Protein AF-A0A7S2GNE0-F1 (afdb_monomer)

Structure (mmCIF, N/CA/C/O backbone):
data_AF-A0A7S2GNE0-F1
#
_entry.id   AF-A0A7S2GNE0-F1
#
loop_
_atom_site.group_PDB
_atom_site.id
_atom_site.type_symbol
_atom_site.label_atom_id
_atom_site.label_alt_id
_atom_site.label_comp_id
_atom_site.label_asym_id
_atom_site.label_entity_id
_atom_site.label_seq_id
_atom_site.pdbx_PDB_ins_code
_atom_site.Cartn_x
_atom_site.Cartn_y
_atom_site.Cartn_z
_atom_site.occupancy
_atom_site.B_iso_or_equiv
_atom_site.auth_seq_id
_atom_site.auth_comp_id
_atom_site.auth_asym_id
_atom_site.auth_atom_id
_atom_site.pdbx_PDB_model_num
ATOM 1 N N . MET A 1 1 ? -44.395 31.481 36.514 1.00 40.25 1 MET A N 1
ATOM 2 C CA . MET A 1 1 ? -43.234 30.653 36.899 1.00 40.25 1 MET A CA 1
ATOM 3 C C . MET A 1 1 ? -43.312 29.382 36.073 1.00 40.25 1 MET A C 1
ATOM 5 O O . MET A 1 1 ? -44.159 28.552 36.362 1.00 40.25 1 MET A O 1
ATOM 9 N N . SER A 1 2 ? -42.548 29.304 34.982 1.00 42.62 2 SER A N 1
ATOM 10 C CA . SER A 1 2 ? -42.445 28.092 34.161 1.00 42.62 2 SER A CA 1
ATOM 11 C C . SER A 1 2 ? -41.268 27.287 34.691 1.00 42.62 2 SER A C 1
ATOM 13 O O . SER A 1 2 ? -40.159 27.813 34.770 1.00 42.62 2 SER A O 1
ATOM 15 N N . THR A 1 3 ? -41.522 26.057 35.118 1.00 46.62 3 THR A N 1
ATOM 16 C CA . THR A 1 3 ? -40.505 25.101 35.548 1.00 46.62 3 THR A CA 1
ATOM 17 C C . THR A 1 3 ? -39.674 24.702 34.330 1.00 46.62 3 THR A C 1
ATOM 19 O O . THR A 1 3 ? -40.184 24.084 33.400 1.00 46.62 3 THR A O 1
ATOM 22 N N . ASN A 1 4 ? -38.404 25.111 34.307 1.00 47.56 4 ASN A N 1
ATOM 23 C CA . ASN A 1 4 ? -37.412 24.563 33.388 1.00 47.56 4 ASN A CA 1
ATOM 24 C C . ASN A 1 4 ? -37.119 23.128 33.831 1.00 47.56 4 ASN A C 1
ATOM 26 O O . ASN A 1 4 ? -36.231 22.911 34.655 1.00 47.56 4 ASN A O 1
ATOM 30 N N . ASP A 1 5 ? -37.875 22.165 33.309 1.00 43.38 5 ASP A N 1
ATOM 31 C CA . ASP A 1 5 ? -37.433 20.778 33.354 1.00 43.38 5 ASP A CA 1
ATOM 32 C C . ASP A 1 5 ? -36.162 20.655 32.498 1.00 43.38 5 ASP A C 1
ATOM 34 O O . ASP A 1 5 ? -36.152 21.105 31.344 1.00 43.38 5 ASP A O 1
ATOM 38 N N . PRO A 1 6 ? -35.065 20.096 33.039 1.00 49.22 6 PRO A N 1
ATOM 39 C CA . PRO A 1 6 ? -33.874 19.843 32.251 1.00 49.22 6 PRO A CA 1
ATOM 40 C C . PRO A 1 6 ? -34.230 18.872 31.122 1.00 49.22 6 PRO A C 1
ATOM 42 O O . PRO A 1 6 ? -34.733 17.774 31.358 1.00 49.22 6 PRO A O 1
ATOM 45 N N . GLN A 1 7 ? -33.974 19.298 29.884 1.00 45.72 7 GLN A N 1
ATOM 46 C CA . GLN A 1 7 ? -34.051 18.437 28.705 1.00 45.72 7 GLN A CA 1
ATOM 47 C C . GLN A 1 7 ? -33.250 17.148 28.973 1.00 45.72 7 GLN A C 1
ATOM 49 O O . GLN A 1 7 ? -32.123 17.245 29.477 1.00 45.72 7 GLN A O 1
ATOM 54 N N . PRO A 1 8 ? -33.785 15.952 28.658 1.00 46.69 8 PRO A N 1
ATOM 55 C CA . PRO A 1 8 ? -33.024 14.717 28.771 1.00 46.69 8 PRO A CA 1
ATOM 56 C C . PRO A 1 8 ? -31.740 14.854 27.955 1.00 46.69 8 PRO A C 1
ATOM 58 O O . PRO A 1 8 ? -31.780 15.298 26.805 1.00 46.69 8 PRO A O 1
ATOM 61 N N . LEU A 1 9 ? -30.603 14.482 28.546 1.00 47.69 9 LEU A N 1
ATOM 62 C CA . LEU A 1 9 ? -29.352 14.376 27.800 1.00 47.69 9 LEU A CA 1
ATOM 63 C C . LEU A 1 9 ? -29.597 13.509 26.550 1.00 47.69 9 LEU A C 1
ATOM 65 O O . LEU A 1 9 ? -30.306 12.501 26.658 1.00 47.69 9 LEU A O 1
ATOM 69 N N . PRO A 1 10 ? -29.044 13.883 25.380 1.00 52.12 10 PRO A N 1
ATOM 70 C CA . PRO A 1 10 ? -29.191 13.092 24.165 1.00 52.12 10 PRO A CA 1
ATOM 71 C C . PRO A 1 10 ? -28.803 11.642 24.455 1.00 52.12 10 PRO A C 1
ATOM 73 O O . PRO A 1 10 ? -27.848 11.389 25.195 1.00 52.12 10 PRO A O 1
ATOM 76 N N . HIS A 1 11 ? -29.581 10.698 23.914 1.00 51.56 11 HIS A N 1
ATOM 77 C CA . HIS A 1 11 ? -29.361 9.272 24.133 1.00 51.56 11 HIS A CA 1
ATOM 78 C C . HIS A 1 11 ? -27.874 8.935 23.940 1.00 51.56 11 HIS A C 1
ATOM 80 O O . HIS A 1 11 ? -27.296 9.342 22.928 1.00 51.56 11 HIS A O 1
ATOM 86 N N . PRO A 1 12 ? -27.235 8.235 24.898 1.00 56.62 12 PRO A N 1
ATOM 87 C CA . PRO A 1 12 ? -25.821 7.916 24.789 1.00 56.62 12 PRO A CA 1
ATOM 88 C C . PRO A 1 12 ? -25.578 7.162 23.482 1.00 56.62 12 PRO A C 1
ATOM 90 O O . PRO A 1 12 ? -26.365 6.281 23.126 1.00 56.62 12 PRO A O 1
ATOM 93 N N . LEU A 1 13 ? -24.493 7.507 22.777 1.00 62.72 13 LEU A N 1
ATOM 94 C CA . LEU A 1 13 ? -24.042 6.764 21.598 1.00 62.72 13 LEU A CA 1
ATOM 95 C C . LEU A 1 13 ? -24.104 5.255 21.898 1.00 62.72 13 LEU A C 1
ATOM 97 O O . LEU A 1 13 ? -23.729 4.866 23.011 1.00 62.72 13 LEU A O 1
ATOM 101 N N . PRO A 1 14 ? -24.535 4.394 20.954 1.00 74.00 14 PRO A N 1
ATOM 102 C CA . PRO A 1 14 ? -24.719 2.964 21.216 1.00 74.00 14 PRO A CA 1
ATOM 103 C C . PRO A 1 14 ? -23.512 2.307 21.904 1.00 74.00 14 PRO A C 1
ATOM 105 O O . PRO A 1 14 ? -23.686 1.484 22.801 1.00 74.00 14 PRO A O 1
ATOM 108 N N . GLY A 1 15 ? -22.292 2.742 21.563 1.00 77.56 15 GLY A N 1
ATOM 109 C CA . GLY A 1 15 ? -21.051 2.286 22.196 1.00 77.56 15 GLY A CA 1
ATOM 110 C C . GLY A 1 15 ? -20.962 2.564 23.702 1.00 77.56 15 GLY A C 1
ATOM 111 O O . GLY A 1 15 ? -20.515 1.699 24.449 1.00 77.56 15 GLY A O 1
ATOM 112 N N . ASN A 1 16 ? -21.450 3.712 24.178 1.00 83.00 16 ASN A N 1
ATOM 113 C CA . ASN A 1 16 ? -21.444 4.055 25.605 1.00 83.00 16 ASN A CA 1
ATOM 114 C C . ASN A 1 16 ? -22.474 3.240 26.389 1.00 83.00 16 ASN A C 1
ATOM 116 O O . ASN A 1 16 ? -22.212 2.836 27.520 1.00 83.00 16 ASN A O 1
ATOM 120 N N . TYR A 1 17 ? -23.632 2.959 25.787 1.00 86.00 17 TYR A N 1
ATOM 121 C CA . TYR A 1 17 ? -24.631 2.091 26.409 1.00 86.00 17 TYR A CA 1
ATOM 122 C C . TYR A 1 17 ? -24.133 0.644 26.523 1.00 86.00 17 TYR A C 1
ATOM 124 O O . TYR A 1 17 ? -24.251 0.034 27.585 1.00 86.00 17 TYR A O 1
ATOM 132 N N . ILE A 1 18 ? -23.509 0.121 25.461 1.00 86.88 18 ILE A N 1
ATOM 133 C CA . ILE A 1 18 ? -22.855 -1.195 25.476 1.00 86.88 18 ILE A CA 1
ATOM 134 C C . ILE A 1 18 ? -21.744 -1.224 26.528 1.00 86.88 18 ILE A C 1
ATOM 136 O O . ILE A 1 18 ? -21.687 -2.162 27.319 1.00 86.88 18 ILE A O 1
ATOM 140 N N . GLY A 1 19 ? -20.909 -0.179 26.571 1.00 88.38 19 GLY A N 1
ATOM 141 C CA . GLY A 1 19 ? -19.851 -0.025 27.565 1.00 88.38 19 GLY A CA 1
ATOM 142 C C . GLY A 1 19 ? -20.383 -0.133 28.986 1.00 88.38 19 GLY A C 1
ATOM 143 O O . GLY A 1 19 ? -19.889 -0.957 29.742 1.00 88.38 19 GLY A O 1
ATOM 144 N N . LYS A 1 20 ? -21.463 0.595 29.291 1.00 89.81 20 LYS A N 1
ATOM 145 C CA . LYS A 1 20 ? -22.132 0.559 30.596 1.00 89.81 20 LYS A CA 1
ATOM 146 C C . LYS A 1 20 ? -22.651 -0.823 30.978 1.00 89.81 20 LYS A C 1
ATOM 148 O O . LYS A 1 20 ? -22.468 -1.261 32.110 1.00 89.81 20 LYS A O 1
ATOM 153 N N . ILE A 1 21 ? -23.293 -1.530 30.045 1.00 90.62 21 ILE A N 1
ATOM 154 C CA . ILE A 1 21 ? -23.753 -2.909 30.286 1.00 90.62 21 ILE A CA 1
ATOM 155 C C . ILE A 1 21 ? -22.564 -3.840 30.555 1.00 90.62 21 ILE A C 1
ATOM 157 O O . ILE A 1 21 ? -22.665 -4.742 31.384 1.00 90.62 21 ILE A O 1
ATOM 161 N N . ALA A 1 22 ? -21.446 -3.623 29.863 1.00 89.19 22 ALA A N 1
ATOM 162 C CA . ALA A 1 22 ? -20.232 -4.419 29.996 1.00 89.19 22 ALA A CA 1
ATOM 163 C C . ALA A 1 22 ? -19.306 -3.968 31.143 1.00 89.19 22 ALA A C 1
ATOM 165 O O . ALA A 1 22 ? -18.325 -4.659 31.414 1.00 89.19 22 ALA A O 1
ATOM 166 N N . SER A 1 23 ? -19.602 -2.842 31.805 1.00 91.62 23 SER A N 1
ATOM 167 C CA . SER A 1 23 ? -18.731 -2.185 32.792 1.00 91.62 23 SER A CA 1
ATOM 168 C C . SER A 1 23 ? -17.329 -1.875 32.243 1.00 91.62 23 SER A C 1
ATOM 170 O O . SER A 1 23 ? -16.317 -2.092 32.910 1.00 91.62 23 SER A O 1
ATOM 172 N N . THR A 1 24 ? -17.262 -1.415 30.991 1.00 92.31 24 THR A N 1
ATOM 173 C CA . THR A 1 24 ? -16.013 -1.097 30.274 1.00 92.31 24 THR A CA 1
ATOM 174 C C . THR A 1 24 ? -15.923 0.367 29.851 1.00 92.31 24 THR A C 1
ATOM 176 O O . THR A 1 24 ? -14.947 0.758 29.227 1.00 92.31 24 THR A O 1
ATOM 179 N N . GLU A 1 25 ? -16.928 1.193 30.1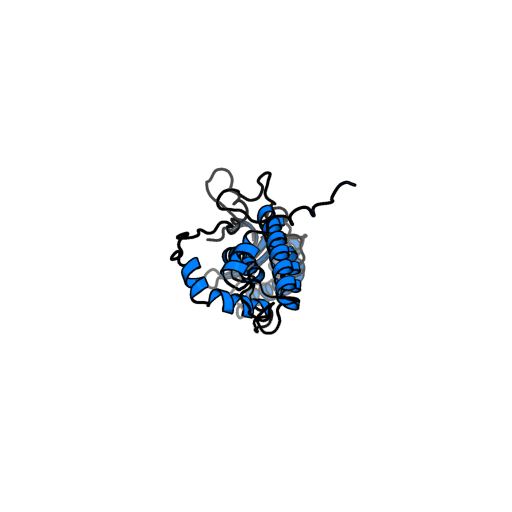27 1.00 90.69 25 GLU A N 1
ATOM 180 C CA . GLU A 1 25 ? -16.986 2.600 29.717 1.00 90.69 25 GLU A CA 1
ATOM 181 C C . GLU A 1 25 ? -15.834 3.456 30.270 1.00 90.69 25 GLU A C 1
ATOM 183 O O . GLU A 1 25 ? -15.453 4.441 29.634 1.00 90.69 25 GLU A O 1
ATOM 188 N N . GLY A 1 26 ? -15.250 3.043 31.399 1.00 90.12 26 GLY A N 1
ATOM 189 C CA . GLY A 1 26 ? -14.242 3.803 32.135 1.00 90.12 26 GLY A CA 1
ATOM 190 C C . GLY A 1 26 ? -14.838 4.976 32.918 1.00 90.12 26 GLY A C 1
ATOM 191 O O . GLY A 1 26 ? -16.008 5.324 32.773 1.00 90.12 26 GLY A O 1
ATOM 192 N N . GLU A 1 27 ? -14.014 5.613 33.749 1.00 91.12 27 GLU A N 1
ATOM 193 C CA . GLU A 1 27 ? -14.390 6.800 34.524 1.00 91.12 27 GLU A CA 1
ATOM 194 C C . GLU A 1 27 ? -13.369 7.926 34.328 1.00 91.12 27 GLU A C 1
ATOM 196 O O . GLU A 1 27 ? -12.206 7.684 33.997 1.00 91.12 27 GLU A O 1
ATOM 201 N N . GLY A 1 28 ? -13.800 9.175 34.533 1.00 94.44 28 GLY A N 1
ATOM 202 C CA . GLY A 1 28 ? -12.925 10.347 34.478 1.00 94.44 28 GLY A CA 1
ATOM 203 C C . GLY A 1 28 ? -12.115 10.426 33.180 1.00 94.44 28 GLY A C 1
ATOM 204 O O . GLY A 1 28 ? -12.677 10.558 32.091 1.00 94.44 28 GLY A O 1
ATOM 205 N N . LEU A 1 29 ? -10.787 10.348 33.305 1.00 94.31 29 LEU A N 1
ATOM 206 C CA . LEU A 1 29 ? -9.866 10.427 32.171 1.00 94.31 29 LEU A CA 1
ATOM 207 C C . LEU A 1 29 ? -10.039 9.262 31.183 1.00 94.31 29 LEU A C 1
ATOM 209 O O . LEU A 1 29 ? -9.994 9.494 29.978 1.00 94.31 29 LEU A O 1
ATOM 213 N N . ASP A 1 30 ? -10.296 8.041 31.660 1.00 95.06 30 ASP A N 1
ATOM 214 C CA . ASP A 1 30 ? -10.480 6.875 30.785 1.00 95.06 30 ASP A CA 1
ATOM 215 C C . ASP A 1 30 ? -11.735 7.019 29.922 1.00 95.06 30 ASP A C 1
ATOM 217 O O . ASP A 1 30 ? -11.706 6.724 28.726 1.00 95.06 30 ASP A O 1
ATOM 221 N N . PHE A 1 31 ? -12.822 7.536 30.505 1.00 94.69 31 PHE A N 1
ATOM 222 C CA . PHE A 1 31 ? -14.040 7.829 29.755 1.00 94.69 31 PHE A CA 1
ATOM 223 C C . PHE A 1 31 ? -13.784 8.898 28.686 1.00 94.69 31 PHE A C 1
ATOM 225 O O . PHE A 1 31 ? -14.178 8.725 27.533 1.00 94.69 31 PHE A O 1
ATOM 232 N N . ALA A 1 32 ? -13.084 9.982 29.041 1.00 95.19 32 ALA A N 1
ATOM 233 C CA . ALA A 1 32 ? -12.750 11.053 28.105 1.00 95.19 32 ALA A CA 1
ATOM 234 C C . ALA A 1 32 ? -11.884 10.551 26.937 1.00 95.19 32 ALA A C 1
ATOM 236 O O . ALA A 1 32 ? -12.205 10.821 25.779 1.00 95.19 32 ALA A O 1
ATOM 237 N N . ILE A 1 33 ? -10.841 9.762 27.223 1.00 96.25 33 ILE A N 1
ATOM 238 C CA . ILE A 1 33 ? -9.999 9.137 26.195 1.00 96.25 33 ILE A CA 1
ATOM 239 C C . ILE A 1 33 ? -10.840 8.204 25.320 1.00 96.25 33 ILE A C 1
ATOM 241 O O . ILE A 1 33 ? -10.757 8.287 24.099 1.00 96.25 33 ILE A O 1
ATOM 245 N N . SER A 1 34 ? -11.709 7.378 25.909 1.00 95.88 34 SER A N 1
ATOM 246 C CA . SER A 1 34 ? -12.627 6.511 25.160 1.00 95.88 34 SER A CA 1
ATOM 247 C C . SER A 1 34 ? -13.479 7.311 24.158 1.00 95.88 34 SER A C 1
ATOM 249 O O . SER A 1 34 ? -13.553 6.939 22.987 1.00 95.88 34 SER A O 1
ATOM 251 N N . GLN A 1 35 ? -14.034 8.467 24.549 1.00 95.19 35 GLN A N 1
ATOM 252 C CA . GLN A 1 35 ? -14.796 9.323 23.622 1.00 95.19 35 GLN A CA 1
ATOM 253 C C . GLN A 1 35 ? -13.926 9.930 22.509 1.00 95.19 35 GLN A C 1
ATOM 255 O O . GLN A 1 35 ? -14.364 10.011 21.357 1.00 95.19 35 GLN A O 1
ATOM 260 N N . MET A 1 36 ? -12.691 10.333 22.826 1.00 96.38 36 MET A N 1
ATOM 261 C CA . MET A 1 36 ? -11.744 10.838 21.825 1.00 96.38 36 MET A CA 1
ATOM 262 C C . MET A 1 36 ? -11.415 9.766 20.783 1.00 96.38 36 MET A C 1
ATOM 264 O O . MET A 1 36 ? -11.445 10.048 19.590 1.00 96.38 36 MET A O 1
ATOM 268 N N . LEU A 1 37 ? -11.174 8.527 21.220 1.00 97.38 37 LEU A N 1
ATOM 269 C CA . LEU A 1 37 ? -10.879 7.412 20.318 1.00 97.38 37 LEU A CA 1
ATOM 270 C C . LEU A 1 37 ? -12.073 7.055 19.433 1.00 97.38 37 LEU A C 1
ATOM 272 O O . LEU A 1 37 ? -11.877 6.756 18.260 1.00 97.38 37 LEU A O 1
ATOM 276 N N . MET A 1 38 ? -13.304 7.112 19.959 1.00 95.19 38 MET A N 1
ATOM 277 C CA . MET A 1 38 ? -14.503 6.920 19.133 1.00 95.19 38 MET A CA 1
ATOM 278 C C . MET A 1 38 ? -14.600 7.976 18.028 1.00 95.19 38 MET A C 1
ATOM 280 O O . MET A 1 38 ? -14.918 7.634 16.893 1.00 95.19 38 MET A O 1
ATOM 284 N N . SER A 1 39 ? -14.304 9.236 18.356 1.00 95.19 39 SER A N 1
ATOM 285 C CA . SER A 1 39 ? -14.352 10.345 17.396 1.00 95.19 39 SER A CA 1
ATOM 286 C C . SER A 1 39 ? -13.272 10.197 16.320 1.00 95.19 39 SER A C 1
ATOM 288 O O . SER A 1 39 ? -13.576 10.231 15.133 1.00 95.19 39 SER A O 1
ATOM 290 N N . GLU A 1 40 ? -12.031 9.920 16.725 1.00 97.75 40 GLU A N 1
ATOM 291 C CA . GLU A 1 40 ? -10.910 9.701 15.802 1.00 97.75 40 GLU A CA 1
ATOM 292 C C . GLU A 1 40 ? -11.147 8.490 14.882 1.00 97.75 40 GLU A C 1
ATOM 294 O O . GLU A 1 40 ? -10.835 8.516 13.692 1.00 97.75 40 GLU A O 1
ATOM 299 N N . ALA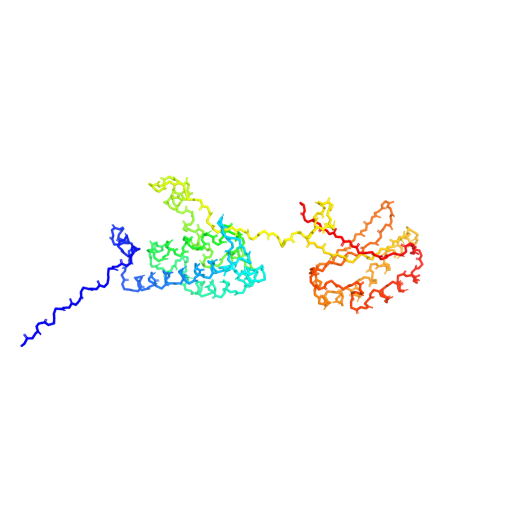 A 1 41 ? -11.744 7.420 15.412 1.00 97.50 41 ALA A N 1
ATOM 300 C CA . ALA A 1 41 ? -12.108 6.246 14.630 1.00 97.50 41 ALA A CA 1
ATOM 301 C C . ALA A 1 41 ? -13.168 6.561 13.558 1.00 97.50 41 ALA A C 1
ATOM 303 O O . ALA A 1 41 ? -13.111 5.997 12.463 1.00 97.50 41 ALA A O 1
ATOM 304 N N . GLU A 1 42 ? -14.122 7.450 13.852 1.00 96.44 42 GLU A N 1
ATOM 305 C CA . GLU A 1 42 ? -15.099 7.930 12.869 1.00 96.44 42 GLU A CA 1
ATOM 306 C C . GLU A 1 42 ? -14.455 8.817 11.802 1.00 96.44 42 GLU A C 1
ATOM 308 O O . GLU A 1 42 ? -14.748 8.624 10.624 1.00 96.44 42 GLU A O 1
ATOM 313 N N . ASP A 1 43 ? -13.525 9.699 12.169 1.00 97.81 43 ASP A N 1
ATOM 314 C CA . ASP A 1 43 ? -12.785 10.516 11.199 1.00 97.81 43 ASP A CA 1
ATOM 315 C C . ASP A 1 43 ? -11.987 9.634 10.224 1.00 97.81 43 ASP A C 1
ATOM 317 O O . ASP A 1 43 ? -12.101 9.779 9.002 1.00 97.81 43 ASP A O 1
ATOM 321 N N . ILE A 1 44 ? -11.251 8.643 10.744 1.00 98.12 44 ILE A N 1
ATOM 322 C CA . ILE A 1 44 ? -10.530 7.659 9.921 1.00 98.12 44 ILE A CA 1
ATOM 323 C C . ILE A 1 44 ? -11.503 6.893 9.017 1.00 98.12 44 ILE A C 1
ATOM 325 O O . ILE A 1 44 ? -11.233 6.700 7.830 1.00 98.12 44 ILE A O 1
ATOM 329 N N . TYR A 1 45 ? -12.646 6.455 9.551 1.00 96.94 45 TYR A N 1
ATOM 330 C CA . TYR A 1 45 ? -13.633 5.707 8.778 1.00 96.94 45 TYR A CA 1
ATOM 331 C C . TYR A 1 45 ? -14.285 6.560 7.683 1.00 96.94 45 TYR A C 1
ATOM 333 O O . TYR A 1 45 ? -14.486 6.067 6.574 1.00 96.94 45 TYR A O 1
ATOM 341 N N . ALA A 1 46 ? -14.583 7.832 7.952 1.00 97.12 46 ALA A N 1
ATOM 342 C CA . ALA A 1 46 ? -15.134 8.766 6.975 1.00 97.12 46 ALA A CA 1
ATOM 343 C C . ALA A 1 46 ? -14.144 9.027 5.828 1.00 97.12 46 ALA A C 1
ATOM 345 O O . ALA A 1 46 ? -14.530 9.011 4.656 1.00 97.12 46 ALA A O 1
ATOM 346 N N . LEU A 1 47 ? -12.855 9.183 6.145 1.00 97.44 47 LEU A N 1
ATOM 347 C CA . LEU A 1 47 ? -11.796 9.290 5.140 1.00 97.44 47 LEU A CA 1
ATOM 348 C C . LEU A 1 47 ? -11.669 8.000 4.321 1.00 97.44 47 LEU A C 1
ATOM 350 O O . LEU A 1 47 ? -11.648 8.059 3.091 1.00 97.44 47 LEU A O 1
ATOM 354 N N . ALA A 1 48 ? -11.685 6.833 4.967 1.00 97.25 48 ALA A N 1
ATOM 355 C CA . ALA A 1 48 ? -11.686 5.549 4.272 1.00 97.25 48 ALA A CA 1
ATOM 356 C C . ALA A 1 48 ? -12.925 5.385 3.371 1.00 97.25 48 ALA A C 1
ATOM 358 O O . ALA A 1 48 ? -12.820 4.908 2.244 1.00 97.25 48 ALA A O 1
ATOM 359 N N . GLN A 1 49 ? -14.106 5.845 3.797 1.00 96.12 49 GLN A N 1
ATOM 360 C CA . GLN A 1 49 ? -15.299 5.866 2.945 1.00 96.12 49 GLN A CA 1
ATOM 361 C C . GLN A 1 49 ? -15.138 6.759 1.719 1.00 96.12 49 GLN A C 1
ATOM 363 O O . GLN A 1 49 ? -15.755 6.474 0.698 1.00 96.12 49 GLN A O 1
ATOM 368 N N . LYS A 1 50 ? -14.313 7.800 1.771 1.00 96.19 50 LYS A N 1
ATOM 369 C CA . LYS A 1 50 ? -14.045 8.636 0.602 1.00 96.19 50 LYS A CA 1
ATOM 370 C C . LYS A 1 50 ? -12.983 8.025 -0.309 1.00 96.19 50 LYS A C 1
ATOM 372 O O . LYS A 1 50 ? -13.140 8.064 -1.525 1.00 96.19 50 LYS A O 1
ATOM 377 N N . PHE A 1 51 ? -11.926 7.454 0.261 1.00 96.44 51 PHE A N 1
ATOM 378 C CA . PHE A 1 51 ? -10.702 7.145 -0.483 1.00 96.44 51 PHE A CA 1
ATOM 379 C C . PHE A 1 51 ? -10.413 5.657 -0.674 1.00 96.44 51 PHE A C 1
ATOM 381 O O . PHE A 1 51 ? -9.567 5.321 -1.489 1.00 96.44 51 PHE A O 1
ATOM 388 N N . CYS A 1 52 ? -11.121 4.757 0.009 1.00 96.25 52 CYS A N 1
ATOM 389 C CA . CYS A 1 52 ? -11.010 3.314 -0.203 1.00 96.25 52 CYS A CA 1
ATOM 390 C C . CYS A 1 52 ? -12.218 2.771 -0.985 1.00 96.25 52 CYS A C 1
ATOM 392 O O . CYS A 1 52 ? -13.368 3.147 -0.691 1.00 96.25 52 CYS A O 1
ATOM 394 N N . PRO A 1 53 ? -12.004 1.844 -1.939 1.00 95.12 53 PRO A N 1
ATOM 395 C CA . PRO A 1 53 ? -13.102 1.109 -2.537 1.00 95.12 53 PRO A CA 1
ATOM 396 C C . PRO A 1 53 ? -13.726 0.155 -1.518 1.00 95.12 53 PRO A C 1
ATOM 398 O O . PRO A 1 53 ? -13.126 -0.226 -0.509 1.00 95.12 53 PRO A O 1
ATOM 401 N N . THR A 1 54 ? -14.962 -0.234 -1.792 1.00 95.75 54 THR A N 1
ATOM 402 C CA . THR A 1 54 ? -15.698 -1.220 -0.999 1.00 95.75 54 THR A CA 1
ATOM 403 C C . THR A 1 54 ? -16.131 -2.363 -1.896 1.00 95.75 54 THR A C 1
ATOM 405 O O . THR A 1 54 ? -16.070 -2.257 -3.122 1.00 95.75 54 THR A O 1
ATOM 408 N N . VAL A 1 55 ? -16.646 -3.433 -1.298 1.00 94.19 55 VAL A N 1
ATOM 409 C CA . VAL A 1 55 ? -17.277 -4.532 -2.049 1.00 94.19 55 VAL A CA 1
ATOM 410 C C . VAL A 1 55 ? -18.444 -4.075 -2.942 1.00 94.19 55 VAL A C 1
ATOM 412 O O . VAL A 1 55 ? -18.826 -4.790 -3.862 1.00 94.19 55 VAL A O 1
ATOM 415 N N . PHE A 1 56 ? -18.991 -2.874 -2.713 1.00 93.50 56 PHE A N 1
ATOM 416 C CA . PHE A 1 56 ? -20.117 -2.325 -3.474 1.00 93.50 56 PHE A CA 1
ATOM 417 C C . PHE A 1 56 ? -19.732 -1.184 -4.421 1.00 93.50 56 PHE A C 1
ATOM 419 O O . PHE A 1 56 ? -20.389 -0.995 -5.443 1.00 93.50 56 PHE A O 1
ATOM 426 N N . VAL A 1 57 ? -18.708 -0.393 -4.086 1.00 93.06 57 VAL A N 1
ATOM 427 C CA . VAL A 1 57 ? -18.405 0.860 -4.790 1.00 93.06 57 VAL A CA 1
ATOM 428 C C . VAL A 1 57 ? -16.915 0.958 -5.097 1.00 93.06 57 VAL A C 1
ATOM 430 O O . VAL A 1 57 ? -16.076 0.981 -4.194 1.00 93.06 57 VAL A O 1
ATOM 433 N N . LYS A 1 58 ? -16.597 1.061 -6.389 1.00 90.00 58 LYS A N 1
ATOM 434 C CA . LYS A 1 58 ? -15.230 1.181 -6.910 1.00 90.00 58 LYS A CA 1
ATOM 435 C C . LYS A 1 58 ? -14.691 2.612 -6.781 1.00 90.00 58 LYS A C 1
ATOM 437 O O . LYS A 1 58 ? -15.466 3.572 -6.706 1.00 90.00 58 LYS A O 1
ATOM 442 N N . LEU A 1 59 ? -13.362 2.737 -6.805 1.00 89.38 59 LEU A N 1
ATOM 443 C CA . LEU A 1 59 ? -12.674 4.020 -6.986 1.00 89.38 59 LEU A CA 1
ATOM 444 C C . LEU A 1 59 ? -13.103 4.697 -8.297 1.00 89.38 59 LEU A C 1
ATOM 446 O O . LEU A 1 59 ? -13.572 4.032 -9.220 1.00 89.38 59 LEU A O 1
ATOM 450 N N . GLY A 1 60 ? -12.989 6.023 -8.347 1.00 84.38 60 GLY A N 1
ATOM 451 C CA . GLY A 1 60 ? -13.382 6.849 -9.492 1.00 84.38 60 GLY A CA 1
ATOM 452 C C . GLY A 1 60 ? -14.896 6.994 -9.701 1.00 84.38 60 GLY A C 1
ATOM 453 O O . GLY A 1 60 ? -15.325 7.673 -10.631 1.00 84.38 60 GLY A O 1
ATOM 454 N N . SER A 1 61 ? -15.725 6.376 -8.853 1.00 87.19 61 SER A N 1
ATOM 455 C CA . SER A 1 61 ? -17.173 6.615 -8.848 1.00 87.19 61 SER A CA 1
ATOM 456 C C . SER A 1 61 ? -17.513 7.986 -8.252 1.00 87.19 61 SER A C 1
ATOM 458 O O . SER A 1 61 ? -16.708 8.587 -7.551 1.00 87.19 61 SER A O 1
ATOM 460 N N . ALA A 1 62 ? -18.744 8.468 -8.454 1.00 87.12 62 ALA A N 1
ATOM 461 C CA . ALA A 1 62 ? -19.172 9.791 -7.977 1.00 87.12 62 ALA A CA 1
ATOM 462 C C . ALA A 1 62 ? -18.982 10.020 -6.460 1.00 87.12 62 ALA A C 1
ATOM 464 O O . ALA A 1 62 ? -18.889 11.161 -6.016 1.00 87.12 62 ALA A O 1
ATOM 465 N N . SER A 1 63 ? -18.935 8.947 -5.663 1.00 88.88 63 SER A N 1
ATOM 466 C CA . SER A 1 63 ? -18.773 8.990 -4.205 1.00 88.88 63 SER A CA 1
ATOM 467 C C . SER A 1 63 ? -17.395 8.532 -3.709 1.00 88.88 63 SER A C 1
ATOM 469 O O . SER A 1 63 ? -17.200 8.462 -2.497 1.00 88.88 63 SER A O 1
ATOM 471 N N . LYS A 1 64 ? -16.463 8.164 -4.599 1.00 91.62 64 LYS A N 1
ATOM 472 C CA . LYS A 1 64 ? -15.128 7.658 -4.237 1.00 91.62 64 LYS A CA 1
ATOM 473 C C . LYS A 1 64 ? -14.032 8.444 -4.950 1.00 91.62 64 LYS A C 1
ATOM 475 O O . LYS A 1 64 ? -14.191 8.835 -6.100 1.00 91.62 64 LYS A O 1
ATOM 480 N N . GLY A 1 65 ? -12.907 8.634 -4.270 1.00 90.12 65 GLY A N 1
ATOM 481 C CA . GLY A 1 65 ? -11.703 9.219 -4.855 1.00 90.12 65 GLY A CA 1
ATOM 482 C C . GLY A 1 65 ? -11.123 8.379 -5.995 1.00 90.12 65 GLY A C 1
ATOM 483 O O . GLY A 1 65 ? -11.542 7.247 -6.252 1.00 90.12 65 GLY A O 1
ATOM 484 N N . THR A 1 66 ? -10.153 8.961 -6.684 1.00 89.56 66 THR A N 1
ATOM 485 C CA . THR A 1 66 ? -9.330 8.313 -7.708 1.00 89.56 66 THR A CA 1
ATOM 486 C C . THR A 1 66 ? -8.307 7.357 -7.084 1.00 89.56 66 THR A C 1
ATOM 488 O O . THR A 1 66 ? -8.145 7.305 -5.864 1.00 89.56 66 THR A O 1
ATOM 491 N N . HIS A 1 67 ? -7.574 6.616 -7.918 1.00 87.06 67 HIS A N 1
ATOM 492 C CA . HIS A 1 67 ? -6.399 5.858 -7.473 1.00 87.06 67 HIS A CA 1
ATOM 493 C C . HIS A 1 67 ? -5.332 6.737 -6.831 1.00 87.06 67 HIS A C 1
ATOM 495 O O . HIS A 1 67 ? -4.826 6.391 -5.771 1.00 87.06 67 HIS A O 1
ATOM 501 N N . THR A 1 68 ? -5.069 7.917 -7.395 1.00 87.31 68 THR A N 1
ATOM 502 C CA . THR A 1 68 ? -4.152 8.890 -6.791 1.00 87.31 68 THR A CA 1
ATOM 503 C C . THR A 1 68 ? -4.601 9.295 -5.386 1.00 87.31 68 THR A C 1
ATOM 505 O O . THR A 1 68 ? -3.773 9.408 -4.485 1.00 87.31 68 THR A O 1
ATOM 508 N N . ASP A 1 69 ? -5.908 9.467 -5.165 1.00 93.50 69 ASP A N 1
ATOM 509 C CA . ASP A 1 69 ? -6.441 9.778 -3.835 1.00 93.50 69 ASP A CA 1
ATOM 510 C C . ASP A 1 69 ? -6.309 8.594 -2.862 1.00 93.50 69 ASP A C 1
ATOM 512 O O . ASP A 1 69 ? -6.031 8.799 -1.681 1.00 93.50 69 ASP A O 1
ATOM 516 N N . TYR A 1 70 ? -6.492 7.361 -3.344 1.00 94.12 70 TYR A N 1
ATOM 517 C CA . TYR A 1 70 ? -6.268 6.138 -2.565 1.00 94.12 70 TYR A CA 1
ATOM 518 C C . TYR A 1 70 ? -4.802 6.020 -2.125 1.00 94.12 70 TYR A C 1
ATOM 520 O O . TYR A 1 70 ? -4.523 5.803 -0.942 1.00 94.12 70 TYR A O 1
ATOM 528 N N . ASP A 1 71 ? -3.864 6.231 -3.049 1.00 90.94 71 ASP A N 1
ATOM 529 C CA . ASP A 1 71 ? -2.431 6.187 -2.758 1.00 90.94 71 ASP A CA 1
ATOM 530 C C . ASP A 1 71 ? -2.042 7.296 -1.775 1.00 90.94 71 ASP A C 1
ATOM 532 O O . ASP A 1 71 ? -1.381 7.036 -0.767 1.00 90.94 71 ASP A O 1
ATOM 536 N N . ALA A 1 72 ? -2.523 8.523 -1.997 1.00 93.38 72 ALA A N 1
ATOM 537 C CA . ALA A 1 72 ? -2.298 9.646 -1.091 1.00 93.38 72 ALA A CA 1
ATOM 538 C C . ALA A 1 72 ? -2.897 9.397 0.303 1.00 93.38 72 ALA A C 1
ATOM 540 O O . ALA A 1 72 ? -2.291 9.780 1.315 1.00 93.38 72 ALA A O 1
ATOM 541 N N . PHE A 1 73 ? -4.055 8.734 0.382 1.00 96.56 73 PHE A N 1
ATOM 542 C CA . PHE A 1 73 ? -4.681 8.378 1.649 1.00 96.56 73 PHE A CA 1
ATOM 543 C C . PHE A 1 73 ? -3.760 7.489 2.487 1.00 96.56 73 PHE A C 1
ATOM 545 O O . PHE A 1 73 ? -3.480 7.832 3.635 1.00 96.56 73 PHE A O 1
ATOM 552 N N . PHE A 1 74 ? -3.225 6.409 1.917 1.00 94.75 74 PHE A N 1
ATOM 553 C CA . PHE A 1 74 ? -2.333 5.504 2.646 1.00 94.75 74 PHE A CA 1
ATOM 554 C C . PHE A 1 74 ? -0.916 6.051 2.840 1.00 94.75 74 PHE A C 1
ATOM 556 O O . PHE A 1 74 ? -0.303 5.764 3.866 1.00 94.75 74 PHE A O 1
ATOM 563 N N . ALA A 1 75 ? -0.392 6.832 1.894 1.00 91.75 75 ALA A N 1
ATOM 564 C CA . ALA A 1 75 ? 0.973 7.352 1.954 1.00 91.75 75 ALA A CA 1
ATOM 565 C C . ALA A 1 75 ? 1.124 8.579 2.863 1.00 91.75 75 ALA A C 1
ATOM 567 O O . ALA A 1 75 ? 2.211 8.821 3.379 1.00 91.75 75 ALA A O 1
ATOM 568 N N . SER A 1 76 ? 0.061 9.373 3.046 1.00 93.06 76 SER A N 1
ATOM 569 C CA . SER A 1 76 ? 0.166 10.658 3.752 1.00 93.06 76 SER A CA 1
ATOM 570 C C . SER A 1 76 ? -0.996 10.972 4.690 1.00 93.06 76 SER A C 1
ATOM 572 O O . SER A 1 76 ? -0.760 11.391 5.817 1.00 93.06 76 SER A O 1
ATOM 574 N N . THR A 1 77 ? -2.250 10.742 4.291 1.00 96.75 77 THR A N 1
ATOM 575 C CA . THR A 1 77 ? -3.399 11.184 5.104 1.00 96.75 77 THR A CA 1
ATOM 576 C C . THR A 1 77 ? -3.582 10.319 6.348 1.00 96.75 77 THR A C 1
ATOM 578 O O . THR A 1 77 ? -3.584 10.830 7.464 1.00 96.75 77 THR A O 1
ATOM 581 N N . LEU A 1 78 ? -3.709 9.002 6.176 1.00 96.94 78 LEU A N 1
ATOM 582 C CA . LEU A 1 78 ? -3.876 8.054 7.272 1.00 96.94 78 LEU A CA 1
ATOM 583 C C . LEU A 1 78 ? -2.668 8.052 8.230 1.00 96.94 78 LEU A C 1
ATOM 585 O O . LEU A 1 78 ? -2.905 8.102 9.438 1.00 96.94 78 LEU A O 1
ATOM 589 N N . PRO A 1 79 ? -1.402 8.092 7.760 1.00 95.44 79 PRO A N 1
ATOM 590 C CA . PRO A 1 79 ? -0.243 8.241 8.642 1.00 95.44 79 PRO A CA 1
ATOM 591 C C . PRO A 1 79 ? -0.336 9.409 9.634 1.00 95.44 79 PRO A C 1
ATOM 593 O O . PRO A 1 79 ? -0.004 9.225 10.800 1.00 95.44 79 PRO A O 1
ATOM 596 N N . LEU A 1 80 ? -0.881 10.570 9.244 1.00 95.75 80 LEU A N 1
ATOM 597 C CA . LEU A 1 80 ? -1.046 11.711 10.161 1.00 95.75 80 LEU A CA 1
ATOM 598 C C . LEU A 1 80 ? -1.994 11.414 11.335 1.00 95.75 80 LEU A C 1
ATOM 600 O O . LEU A 1 80 ? -1.809 11.949 12.431 1.00 95.75 80 LEU A O 1
ATOM 604 N N . HIS A 1 81 ? -3.014 10.581 11.121 1.00 97.38 81 HIS A N 1
ATOM 605 C CA . HIS A 1 81 ? -3.903 10.104 12.184 1.00 97.38 81 HIS A CA 1
ATOM 606 C C . HIS A 1 81 ? -3.196 9.060 13.056 1.00 97.38 81 HIS A C 1
ATOM 608 O O . HIS A 1 81 ? -3.208 9.150 14.286 1.00 97.38 81 HIS A O 1
ATOM 614 N N . LEU A 1 82 ? -2.500 8.109 12.423 1.00 95.75 82 LEU A N 1
ATOM 615 C CA . LEU A 1 82 ? -1.748 7.069 13.126 1.00 95.75 82 LEU A CA 1
ATOM 616 C C . LEU A 1 82 ? -0.646 7.654 14.019 1.00 95.75 82 LEU A C 1
ATOM 618 O O . LEU A 1 82 ? -0.484 7.190 15.139 1.00 95.75 82 LEU A O 1
ATOM 622 N N . GLU A 1 83 ? 0.048 8.711 13.595 1.00 93.94 83 GLU A N 1
ATOM 623 C CA . GLU A 1 83 ? 1.056 9.398 14.414 1.00 93.94 83 GLU A CA 1
ATOM 624 C C . GLU A 1 83 ? 0.472 10.034 15.684 1.00 93.94 83 GLU A C 1
ATOM 626 O O . GLU A 1 83 ? 1.122 10.056 16.732 1.00 93.94 83 GLU A O 1
ATOM 631 N N . LYS A 1 84 ? -0.749 10.580 15.618 1.00 95.12 84 LYS A N 1
ATOM 632 C CA . LYS A 1 84 ? -1.432 11.135 16.799 1.00 95.12 84 LYS A CA 1
ATOM 633 C C . LYS A 1 84 ? -1.842 10.019 17.754 1.00 95.12 84 LYS A C 1
ATOM 635 O O . LYS A 1 84 ? -1.618 10.136 18.958 1.00 95.12 84 LYS A O 1
ATOM 640 N N . LEU A 1 85 ? -2.385 8.931 17.211 1.00 96.19 85 LEU A N 1
ATOM 641 C CA . LEU A 1 85 ? -2.749 7.742 17.976 1.00 96.19 85 LEU A CA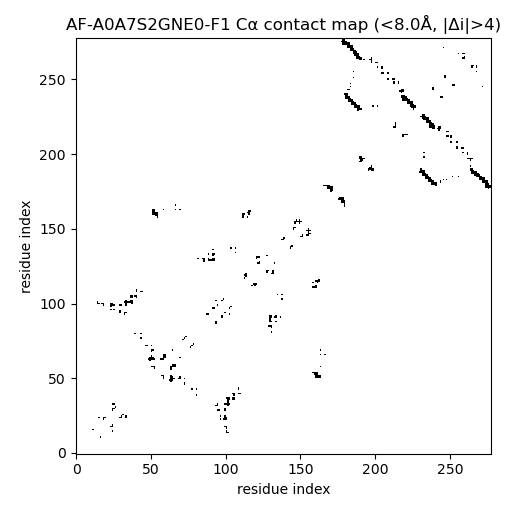 1
ATOM 642 C C . LEU A 1 85 ? -1.525 7.085 18.623 1.00 96.19 85 LEU A C 1
ATOM 644 O O . LEU A 1 85 ? -1.587 6.720 19.790 1.00 96.19 85 LEU A O 1
ATOM 648 N N . GLU A 1 86 ? -0.400 7.003 17.916 1.00 94.19 86 GLU A N 1
ATOM 649 C CA . GLU A 1 86 ? 0.876 6.507 18.440 1.00 94.19 86 GLU A CA 1
ATOM 650 C C . GLU A 1 86 ? 1.339 7.336 19.645 1.00 94.19 86 GLU A C 1
ATOM 652 O O . GLU A 1 86 ? 1.689 6.774 20.677 1.00 94.19 86 GLU A O 1
ATOM 657 N N . LYS A 1 87 ? 1.256 8.673 19.566 1.00 93.00 87 LYS A N 1
ATOM 658 C CA . LYS A 1 87 ? 1.601 9.572 20.685 1.00 93.00 87 LYS A CA 1
ATOM 659 C C . LYS A 1 87 ? 0.677 9.406 21.894 1.00 93.00 87 LYS A C 1
ATOM 661 O O . LYS A 1 87 ? 1.116 9.607 23.024 1.00 93.00 87 LYS A O 1
ATOM 666 N N . MET A 1 88 ? -0.596 9.086 21.665 1.00 94.62 88 MET A N 1
ATOM 667 C CA . MET A 1 88 ? -1.575 8.858 22.733 1.00 94.62 88 MET A CA 1
ATOM 668 C C . MET A 1 88 ? -1.480 7.454 23.337 1.00 94.62 88 MET A C 1
ATOM 670 O O . MET A 1 88 ? -1.781 7.272 24.517 1.00 94.62 88 MET A O 1
ATOM 674 N N . CYS A 1 89 ? -1.080 6.459 22.546 1.00 94.19 89 CYS A N 1
ATOM 675 C CA . CYS A 1 89 ? -0.954 5.083 22.994 1.00 94.19 89 CYS A CA 1
ATOM 676 C C . CYS A 1 89 ? 0.296 4.947 23.868 1.00 94.19 89 CYS A C 1
ATOM 678 O O . CYS A 1 89 ? 1.426 5.025 23.395 1.00 94.19 89 CYS A O 1
ATOM 680 N N . SER A 1 90 ? 0.111 4.714 25.165 1.00 82.12 90 SER A N 1
ATOM 681 C CA . SER A 1 90 ? 1.217 4.592 26.114 1.00 82.12 90 SER A CA 1
ATOM 682 C C . SER A 1 90 ? 1.233 3.195 26.728 1.00 82.12 90 SER A C 1
ATOM 684 O O . SER A 1 90 ? 0.203 2.656 27.116 1.00 82.12 90 SER A O 1
ATOM 686 N N . LYS A 1 91 ? 2.410 2.559 26.802 1.00 75.75 91 LYS A N 1
ATOM 687 C CA . LYS A 1 91 ? 2.576 1.214 27.401 1.00 75.75 91 LYS A CA 1
ATOM 688 C C . LYS A 1 91 ? 1.653 0.125 26.804 1.00 75.75 91 LYS A C 1
ATOM 690 O O . LYS A 1 91 ? 1.357 -0.865 27.470 1.00 75.75 91 LYS A O 1
ATOM 695 N N . GLY A 1 92 ? 1.214 0.283 25.553 1.00 83.12 92 GLY A N 1
ATOM 696 C CA . GLY A 1 92 ? 0.350 -0.684 24.864 1.00 83.12 92 GLY A CA 1
ATOM 697 C C . GLY A 1 92 ? -1.142 -0.596 25.220 1.00 83.12 92 GLY A C 1
ATOM 698 O O . GLY A 1 92 ? -1.861 -1.585 25.040 1.00 83.12 92 GLY A O 1
ATOM 699 N N . SER A 1 93 ? -1.611 0.547 25.730 1.00 93.38 93 SER A N 1
ATOM 700 C CA . SER A 1 93 ? -3.031 0.908 25.831 1.00 93.38 93 SER A CA 1
ATOM 701 C C . SER A 1 93 ? -3.239 2.424 25.751 1.00 93.38 93 SER A C 1
ATOM 703 O O . SER A 1 93 ? -2.303 3.209 25.897 1.00 93.38 93 SER A O 1
ATOM 705 N N . PHE A 1 94 ? -4.478 2.848 25.513 1.00 96.38 94 PHE A N 1
ATOM 706 C CA . PHE A 1 94 ? -4.866 4.257 25.598 1.00 96.38 94 PHE A CA 1
ATOM 707 C C . PHE A 1 94 ? -5.481 4.593 26.955 1.00 96.38 94 PHE A C 1
ATOM 709 O O . PHE A 1 94 ? -5.313 5.699 27.458 1.00 96.38 94 PHE A O 1
ATOM 716 N N . THR A 1 95 ? -6.185 3.631 27.548 1.00 95.12 95 THR A N 1
ATOM 717 C CA . THR A 1 95 ? -6.834 3.767 28.858 1.00 95.12 95 THR A CA 1
ATOM 718 C C . THR A 1 95 ? -6.195 2.838 29.884 1.00 95.12 95 THR A C 1
ATOM 720 O O . THR A 1 95 ? -5.377 1.975 29.533 1.00 95.12 95 THR A O 1
ATOM 723 N N . SER A 1 96 ? -6.577 2.973 31.157 1.00 92.19 96 SER A N 1
ATOM 724 C CA . SER A 1 96 ? -6.075 2.090 32.217 1.00 92.19 96 SER A CA 1
ATOM 725 C C . SER A 1 96 ? -6.474 0.621 32.017 1.00 92.19 96 SER A C 1
ATOM 727 O O . SER A 1 96 ? -5.738 -0.281 32.418 1.00 92.19 96 SER A O 1
ATOM 729 N N . THR A 1 97 ? -7.607 0.366 31.353 1.00 87.75 97 THR A N 1
ATOM 730 C CA . THR A 1 97 ? -8.125 -0.992 31.117 1.00 87.75 97 THR A CA 1
ATOM 731 C C . THR A 1 97 ? -7.674 -1.586 29.784 1.00 87.75 97 THR A C 1
ATOM 733 O O . THR A 1 97 ? -7.607 -2.809 29.641 1.00 87.75 97 THR A O 1
ATOM 736 N N . GLY A 1 98 ? -7.383 -0.747 28.787 1.00 91.00 98 GLY A N 1
ATOM 737 C CA . GLY A 1 98 ? -7.028 -1.195 27.442 1.00 91.00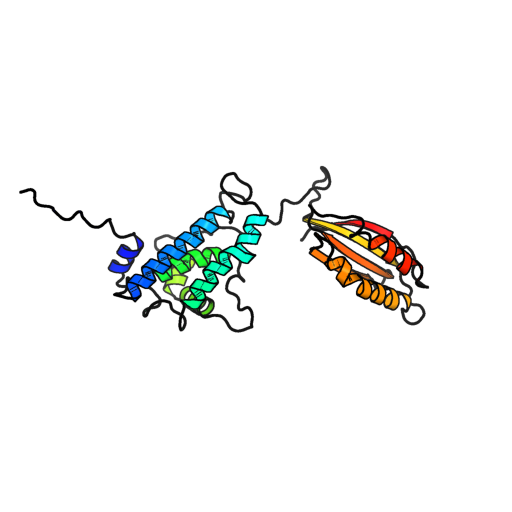 98 GLY A CA 1
ATOM 738 C C . GLY A 1 98 ? -8.177 -1.833 26.649 1.00 91.00 98 GLY A C 1
ATOM 739 O O . GLY A 1 98 ? -7.918 -2.493 25.643 1.00 91.00 98 GLY A O 1
ATOM 740 N N . SER A 1 99 ? -9.421 -1.732 27.131 1.00 91.81 99 SER A N 1
ATOM 741 C CA . SER A 1 99 ? -10.589 -2.393 26.531 1.00 91.81 99 SER A CA 1
ATOM 742 C C . SER A 1 99 ? -11.874 -1.566 26.608 1.00 91.81 99 SER A C 1
ATOM 744 O O . SER A 1 99 ? -12.977 -2.116 26.596 1.00 91.81 99 SER A O 1
ATOM 746 N N . THR A 1 100 ? -11.742 -0.240 26.665 1.00 95.50 100 THR A N 1
ATOM 747 C CA . THR A 1 100 ? -12.906 0.656 26.618 1.00 95.50 100 THR A CA 1
ATOM 748 C C . THR A 1 100 ? -13.643 0.574 25.273 1.00 95.50 100 THR A C 1
ATOM 750 O O . THR A 1 100 ? -13.049 0.149 24.274 1.00 95.50 100 THR A O 1
ATOM 753 N N . PRO A 1 101 ? -14.921 1.007 25.190 1.00 95.25 101 PRO A N 1
ATOM 754 C CA . PRO A 1 101 ? -15.636 1.103 23.922 1.00 95.25 101 PRO A CA 1
ATOM 755 C C . PRO A 1 101 ? -14.846 1.850 22.849 1.00 95.25 101 PRO A C 1
ATOM 757 O O . PRO A 1 101 ? -14.776 1.360 21.730 1.00 95.25 101 PRO A O 1
ATOM 760 N N . GLY A 1 102 ? -14.193 2.967 23.185 1.00 96.31 102 GLY A N 1
ATOM 761 C CA . GLY A 1 102 ? -13.364 3.720 22.246 1.00 96.31 102 GLY A CA 1
ATOM 762 C C . GLY A 1 102 ? -12.182 2.935 21.694 1.00 96.31 102 GLY A C 1
ATOM 763 O O . GLY A 1 102 ? -11.942 2.973 20.491 1.00 96.31 102 GLY A O 1
ATOM 764 N N . GLU A 1 103 ? -11.489 2.161 22.529 1.00 96.81 103 GLU A N 1
ATOM 765 C CA . GLU A 1 103 ? -10.386 1.308 22.073 1.00 96.81 103 GLU A CA 1
ATOM 766 C C . GLU A 1 103 ? -10.876 0.179 21.164 1.00 96.81 103 GLU A C 1
ATOM 768 O O . GLU A 1 103 ? -10.310 -0.043 20.095 1.00 96.81 103 GLU A O 1
ATOM 773 N N . LEU A 1 104 ? -11.953 -0.515 21.539 1.00 96.00 104 LEU A N 1
ATOM 774 C CA . LEU A 1 104 ? -12.511 -1.587 20.707 1.00 96.00 104 LEU A CA 1
ATOM 775 C C . LEU A 1 104 ? -13.088 -1.047 19.392 1.00 96.00 104 LEU A C 1
ATOM 777 O O . LEU A 1 104 ? -12.985 -1.698 18.351 1.00 96.00 104 LEU A O 1
ATOM 781 N N . TYR A 1 105 ? -13.662 0.155 19.427 1.00 96.00 105 TYR A N 1
ATOM 782 C CA . TYR A 1 105 ? -14.197 0.825 18.253 1.00 96.00 105 TYR A CA 1
ATOM 783 C C . TYR A 1 105 ? -13.080 1.260 17.302 1.00 96.00 105 TYR A C 1
ATOM 785 O O . TYR A 1 105 ? -13.122 0.925 16.117 1.00 96.00 105 TYR A O 1
ATOM 793 N N . LEU A 1 106 ? -12.031 1.901 17.826 1.00 97.62 106 LEU A N 1
ATOM 794 C CA . LEU A 1 106 ? -10.830 2.233 17.063 1.00 97.62 106 LEU A CA 1
ATOM 795 C C . LEU A 1 106 ? -10.183 0.979 16.469 1.00 97.62 106 LEU A C 1
ATOM 797 O O . LEU A 1 106 ? -9.855 0.967 15.282 1.00 97.62 106 LEU A O 1
ATOM 801 N N . PHE A 1 107 ? -10.056 -0.094 17.256 1.00 97.44 107 PHE A N 1
ATOM 802 C CA . PHE A 1 107 ? -9.536 -1.371 16.775 1.00 97.44 107 PHE A CA 1
ATOM 803 C C . PHE A 1 107 ? -10.335 -1.870 15.572 1.00 97.44 107 PHE A C 1
ATOM 805 O O . PHE A 1 107 ? -9.738 -2.228 14.563 1.00 97.44 107 PHE A O 1
ATOM 812 N N . ALA A 1 108 ? -11.670 -1.855 15.637 1.00 95.62 108 ALA A N 1
ATOM 813 C CA . ALA A 1 108 ? -12.507 -2.324 14.538 1.00 95.62 108 ALA A CA 1
ATOM 814 C C . ALA A 1 108 ? -12.265 -1.530 13.241 1.00 95.62 108 ALA A C 1
ATOM 816 O O . ALA A 1 108 ? -12.172 -2.129 12.167 1.00 95.62 108 ALA A O 1
ATOM 817 N N . LYS A 1 109 ? -12.114 -0.200 13.325 1.00 96.50 109 LYS A N 1
ATOM 818 C CA . LYS A 1 109 ? -11.852 0.652 12.151 1.00 96.50 109 LYS A CA 1
ATOM 819 C C . LYS A 1 109 ? -10.435 0.465 11.606 1.00 96.50 109 LYS A C 1
ATOM 821 O O . LYS A 1 109 ? -10.271 0.278 10.403 1.00 96.50 109 LYS A O 1
ATOM 826 N N . LEU A 1 110 ? -9.424 0.428 12.475 1.00 96.94 110 LEU A N 1
ATOM 827 C CA . LEU A 1 110 ? -8.040 0.167 12.068 1.00 96.94 110 LEU A CA 1
ATOM 828 C C . LEU A 1 110 ? -7.863 -1.246 11.511 1.00 96.94 110 LEU A C 1
ATOM 830 O O . LEU A 1 110 ? -7.119 -1.434 10.556 1.00 96.94 110 LEU A O 1
ATOM 834 N N . HIS A 1 111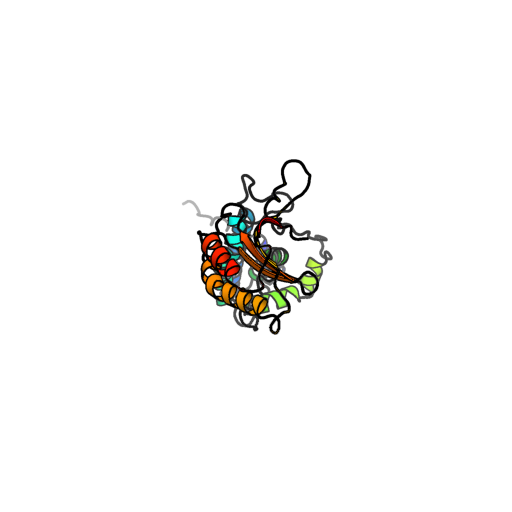 ? -8.573 -2.239 12.048 1.00 96.81 111 HIS A N 1
ATOM 835 C CA . HIS A 1 111 ? -8.514 -3.608 11.547 1.00 96.81 111 HIS A CA 1
ATOM 836 C C . HIS A 1 111 ? -8.994 -3.693 10.096 1.00 96.81 111 HIS A C 1
ATOM 838 O O . HIS A 1 111 ? -8.341 -4.353 9.296 1.00 96.81 111 HIS A O 1
ATOM 844 N N . GLN A 1 112 ? -10.046 -2.957 9.719 1.00 95.81 112 GLN A N 1
ATOM 845 C CA . GLN A 1 112 ? -10.448 -2.859 8.311 1.00 95.81 112 GLN A CA 1
ATOM 846 C C . GLN A 1 112 ? -9.327 -2.289 7.427 1.00 95.81 112 GLN A C 1
ATOM 848 O O . GLN A 1 112 ? -9.132 -2.767 6.316 1.00 95.81 112 GLN A O 1
ATOM 853 N N . MET A 1 113 ? -8.566 -1.303 7.915 1.00 96.12 113 MET A N 1
ATOM 854 C CA . MET A 1 113 ? -7.450 -0.718 7.160 1.00 96.12 113 MET A CA 1
ATOM 855 C C . MET A 1 113 ? -6.258 -1.672 7.058 1.00 96.12 113 MET A C 1
ATOM 857 O O . MET A 1 113 ? -5.656 -1.779 5.995 1.00 96.12 113 MET A O 1
ATOM 861 N N . VAL A 1 114 ? -5.957 -2.425 8.118 1.00 95.62 114 VAL A N 1
ATOM 862 C CA . VAL A 1 114 ? -4.910 -3.460 8.094 1.00 95.62 114 VAL A CA 1
ATOM 863 C C . VAL A 1 114 ? -5.276 -4.605 7.142 1.00 95.62 114 VAL A C 1
ATOM 865 O O . VAL A 1 114 ? -4.402 -5.129 6.463 1.00 95.62 114 VAL A O 1
ATOM 868 N N . LEU A 1 115 ? -6.556 -4.974 7.025 1.00 94.31 115 LEU A N 1
ATOM 869 C CA . LEU A 1 115 ? -6.997 -5.965 6.033 1.00 94.31 115 LEU A CA 1
ATOM 870 C C . LEU A 1 115 ? -6.823 -5.478 4.583 1.00 94.31 115 LEU A C 1
ATOM 872 O O . LEU A 1 115 ? -6.665 -6.296 3.682 1.00 94.31 115 LEU A O 1
ATOM 876 N N . VAL A 1 116 ? -6.846 -4.162 4.349 1.00 94.44 116 VAL A N 1
ATOM 877 C CA . VAL A 1 116 ? -6.559 -3.555 3.037 1.00 94.44 116 VAL A CA 1
ATOM 878 C C . VAL A 1 116 ? -5.050 -3.426 2.800 1.00 94.44 116 VAL A C 1
ATOM 880 O O . VAL A 1 116 ? -4.577 -3.692 1.694 1.00 94.44 116 VAL A O 1
ATOM 883 N N . LYS A 1 117 ? -4.302 -3.032 3.837 1.00 92.62 117 LYS A N 1
ATOM 884 C CA . LYS A 1 117 ? -2.856 -2.791 3.820 1.00 92.62 117 LYS A CA 1
ATOM 885 C C . LYS A 1 117 ? -2.188 -3.486 5.025 1.00 92.62 117 LYS A C 1
ATOM 887 O O . LYS A 1 117 ? -2.077 -2.882 6.092 1.00 92.62 117 LYS A O 1
ATOM 892 N N . PRO A 1 118 ? -1.745 -4.752 4.890 1.00 91.06 118 PRO A N 1
ATOM 893 C CA . PRO A 1 118 ? -1.245 -5.551 6.019 1.00 91.06 118 PRO A CA 1
ATOM 894 C C . PRO A 1 118 ? -0.007 -4.987 6.726 1.00 91.06 118 PRO A C 1
ATOM 896 O O . PRO A 1 118 ? 0.203 -5.245 7.909 1.00 91.06 118 PRO A O 1
ATOM 899 N N . ASP A 1 119 ? 0.800 -4.200 6.016 1.00 89.00 119 ASP A N 1
ATOM 900 C CA . ASP A 1 119 ? 1.995 -3.523 6.520 1.00 89.00 119 ASP A CA 1
ATOM 901 C C . ASP A 1 119 ? 1.698 -2.159 7.170 1.00 89.00 119 ASP A C 1
ATOM 903 O O . ASP A 1 119 ? 2.621 -1.484 7.611 1.00 89.00 119 ASP A O 1
ATOM 907 N N . LEU A 1 120 ? 0.427 -1.748 7.275 1.00 91.56 120 LEU A N 1
ATOM 908 C CA . LEU A 1 120 ? 0.032 -0.412 7.743 1.00 91.56 120 LEU A CA 1
ATOM 909 C C . LEU A 1 120 ? 0.593 -0.037 9.121 1.00 91.56 120 LEU A C 1
ATOM 911 O O . LEU A 1 120 ? 0.942 1.116 9.348 1.00 91.56 120 LEU A O 1
ATOM 915 N N . LEU A 1 121 ? 0.642 -0.998 10.045 1.00 90.44 121 LEU A N 1
ATOM 916 C CA . LEU A 1 121 ? 1.158 -0.804 11.405 1.00 90.44 121 LEU A CA 1
ATOM 917 C C . LEU A 1 121 ? 2.556 -1.417 11.588 1.00 90.44 121 LEU A C 1
ATOM 919 O O . LEU A 1 121 ? 2.991 -1.633 12.721 1.00 90.44 121 LEU A O 1
ATOM 923 N N . ALA A 1 122 ? 3.247 -1.758 10.495 1.00 78.94 122 ALA A N 1
ATOM 924 C CA . ALA A 1 122 ? 4.595 -2.300 10.568 1.00 78.94 122 ALA A CA 1
ATOM 925 C C . ALA A 1 122 ? 5.580 -1.252 11.113 1.00 78.94 122 ALA A C 1
ATOM 927 O O . ALA A 1 122 ? 5.446 -0.050 10.889 1.00 78.94 122 ALA A O 1
ATOM 928 N N . ALA A 1 123 ? 6.590 -1.722 11.842 1.00 63.00 123 ALA A N 1
ATOM 929 C CA . ALA A 1 123 ? 7.647 -0.871 12.370 1.00 63.00 123 ALA A CA 1
ATOM 930 C C . ALA A 1 123 ? 8.538 -0.331 11.244 1.00 63.00 123 ALA A C 1
ATOM 932 O O . ALA A 1 123 ? 9.068 -1.119 10.463 1.00 63.00 123 ALA A O 1
ATOM 933 N N . ALA A 1 124 ? 8.793 0.979 11.227 1.00 56.16 124 ALA A N 1
ATOM 934 C CA . ALA A 1 124 ? 9.764 1.582 10.310 1.00 56.16 124 ALA A CA 1
ATOM 935 C C . ALA A 1 124 ? 11.225 1.180 10.628 1.00 56.16 124 ALA A C 1
ATOM 937 O O . ALA A 1 124 ? 12.063 1.167 9.733 1.00 56.16 124 ALA A O 1
ATOM 938 N N . GLU A 1 125 ? 11.534 0.817 11.883 1.00 56.50 125 GLU A N 1
ATOM 939 C CA . GLU A 1 125 ? 12.917 0.647 12.380 1.00 56.50 125 GLU A CA 1
ATOM 940 C C . GLU A 1 125 ? 13.140 -0.653 13.187 1.00 56.50 125 GLU A C 1
ATOM 942 O O . GLU A 1 125 ? 14.022 -0.747 14.037 1.00 56.50 125 GLU A O 1
ATOM 947 N N . GLY A 1 126 ? 12.334 -1.692 12.944 1.00 58.66 126 GLY A N 1
ATOM 948 C CA . GLY A 1 126 ? 12.552 -3.022 13.537 1.00 58.66 126 GLY A CA 1
ATOM 949 C C . GLY A 1 126 ? 12.058 -3.214 14.979 1.00 58.66 126 GLY A C 1
ATOM 950 O O . GLY A 1 126 ? 12.179 -4.318 15.509 1.00 58.66 126 GLY A O 1
ATOM 951 N N . GLN A 1 127 ? 11.444 -2.200 15.602 1.00 64.88 127 GLN A N 1
ATOM 952 C CA . GLN A 1 127 ? 10.679 -2.350 16.848 1.00 64.88 127 GLN A CA 1
ATOM 953 C C . GLN A 1 127 ? 9.240 -1.840 16.677 1.00 64.88 127 GLN A C 1
ATOM 955 O O . GLN A 1 127 ? 9.055 -0.717 16.207 1.00 64.88 127 GLN A O 1
ATOM 960 N N . PRO A 1 128 ? 8.211 -2.637 17.032 1.00 78.69 128 PRO A N 1
ATOM 961 C CA . PRO A 1 128 ? 6.822 -2.208 16.908 1.00 78.69 128 PRO A CA 1
ATOM 962 C C . PRO A 1 128 ? 6.542 -1.024 17.835 1.00 78.69 128 PRO A C 1
ATOM 964 O O . PRO A 1 128 ? 6.839 -1.081 19.029 1.00 78.69 128 PRO A O 1
ATOM 967 N N . GLY A 1 129 ? 5.926 0.023 17.283 1.00 88.88 129 GLY A N 1
ATOM 968 C CA . GLY A 1 129 ? 5.429 1.160 18.056 1.00 88.88 129 GLY A CA 1
ATOM 969 C C . GLY A 1 129 ? 4.383 0.754 19.102 1.00 88.88 129 GLY A C 1
ATOM 970 O O . GLY A 1 129 ? 3.884 -0.382 19.134 1.00 88.88 129 GLY A O 1
ATOM 971 N N . ALA A 1 130 ? 4.022 1.693 19.969 1.00 92.25 130 ALA A N 1
ATOM 972 C CA . ALA A 1 130 ? 3.014 1.499 20.998 1.00 92.25 130 ALA A CA 1
ATOM 973 C C . ALA A 1 130 ? 1.645 1.151 20.395 1.00 92.25 130 ALA A C 1
ATOM 975 O O . ALA A 1 130 ? 0.962 0.274 20.931 1.00 92.25 130 ALA A O 1
ATOM 976 N N . LEU A 1 131 ? 1.258 1.771 19.274 1.00 93.88 131 LEU A N 1
ATOM 977 C CA . LEU A 1 131 ? 0.006 1.481 18.573 1.00 93.88 131 LEU A CA 1
ATOM 978 C C . LEU A 1 131 ? 0.010 0.073 17.979 1.00 93.88 131 LEU A C 1
ATOM 980 O O . LEU A 1 131 ? -0.951 -0.673 18.159 1.00 93.88 131 LEU A O 1
ATOM 984 N N . ALA A 1 132 ? 1.103 -0.324 17.322 1.00 93.06 132 ALA A N 1
ATOM 985 C CA . ALA A 1 132 ? 1.259 -1.666 16.759 1.00 93.06 132 ALA A CA 1
ATOM 986 C C . ALA A 1 132 ? 1.218 -2.750 17.853 1.00 93.06 132 ALA A C 1
ATOM 988 O O . ALA A 1 132 ? 0.594 -3.805 17.689 1.00 93.06 132 ALA A O 1
ATOM 989 N N . THR A 1 133 ? 1.833 -2.464 19.005 1.00 92.62 133 THR A N 1
ATOM 990 C CA . THR A 1 133 ? 1.811 -3.330 20.191 1.00 92.62 133 THR A CA 1
ATOM 991 C C . THR A 1 133 ? 0.397 -3.467 20.758 1.00 92.62 133 THR A C 1
ATOM 993 O O . THR A 1 133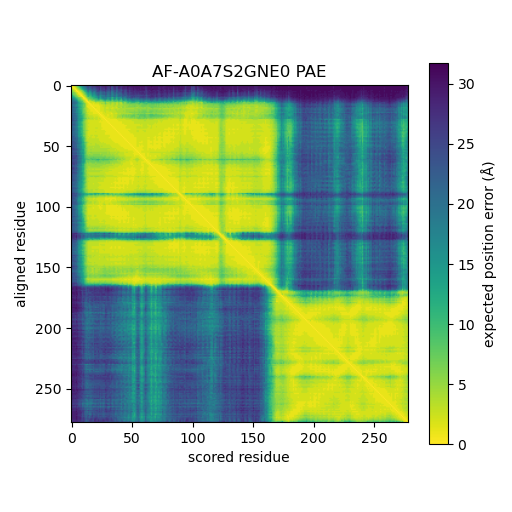 ? -0.072 -4.585 20.988 1.00 92.62 133 THR A O 1
ATOM 996 N N . TRP A 1 134 ? -0.313 -2.349 20.944 1.00 95.50 134 TRP A N 1
ATOM 997 C CA . TRP A 1 134 ? -1.708 -2.346 21.390 1.00 95.50 134 TRP A CA 1
ATOM 998 C C . TRP A 1 134 ? -2.619 -3.105 20.416 1.00 95.50 134 TRP A C 1
ATOM 1000 O O . TRP A 1 134 ? -3.367 -3.989 20.833 1.00 95.50 134 TRP A O 1
ATOM 1010 N N . TYR A 1 135 ? -2.504 -2.835 19.114 1.00 95.75 135 TYR A N 1
ATOM 1011 C CA . TYR A 1 135 ? -3.287 -3.504 18.078 1.00 95.75 135 TYR A CA 1
ATOM 1012 C C . TYR A 1 135 ? -3.092 -5.023 18.128 1.00 95.75 135 TYR A C 1
ATOM 1014 O O . TYR A 1 135 ? -4.063 -5.780 18.169 1.00 95.75 135 TYR A O 1
ATOM 1022 N N . SER A 1 136 ? -1.837 -5.473 18.204 1.00 94.19 136 SER A N 1
ATOM 1023 C CA . SER A 1 136 ? -1.490 -6.898 18.274 1.00 94.19 136 SER A CA 1
ATOM 1024 C C . SER A 1 136 ? -2.050 -7.568 19.530 1.00 94.19 136 SER A C 1
ATOM 1026 O O . SER A 1 136 ? -2.505 -8.715 19.474 1.00 94.19 136 SER A O 1
ATOM 1028 N N . LYS A 1 137 ? -2.062 -6.851 20.661 1.00 94.94 137 LYS A N 1
ATOM 1029 C CA . LYS A 1 137 ? -2.673 -7.303 21.917 1.00 94.94 137 LYS A CA 1
ATOM 1030 C C . LYS A 1 137 ? -4.187 -7.479 21.769 1.00 94.94 137 LYS A C 1
ATOM 1032 O O . LYS A 1 137 ? -4.691 -8.549 22.107 1.00 94.94 137 LYS A O 1
ATOM 1037 N N . VAL A 1 138 ? -4.900 -6.483 21.234 1.00 95.88 138 VAL A N 1
ATOM 1038 C CA . VAL A 1 138 ? -6.362 -6.556 21.034 1.00 95.88 138 VAL A CA 1
ATOM 1039 C C . VAL A 1 138 ? -6.727 -7.647 20.026 1.00 95.88 138 VAL A C 1
ATOM 1041 O O . VAL A 1 138 ? -7.628 -8.441 20.295 1.00 95.88 138 VAL A O 1
ATOM 1044 N N . LEU A 1 139 ? -5.989 -7.757 18.916 1.00 95.50 139 LEU A N 1
ATOM 1045 C CA . LEU A 1 139 ? -6.158 -8.814 17.910 1.00 95.50 139 LEU A CA 1
ATOM 1046 C C . LEU A 1 139 ? -5.941 -10.216 18.502 1.00 95.50 139 LEU A C 1
ATOM 1048 O O . LEU A 1 139 ? -6.576 -11.189 18.091 1.00 95.50 139 LEU A O 1
ATOM 1052 N N . SER A 1 140 ? -5.040 -10.330 19.479 1.00 95.88 140 SER A N 1
ATOM 1053 C CA . SER A 1 140 ? -4.707 -11.598 20.126 1.00 95.88 140 SER A CA 1
ATOM 1054 C C . SER A 1 140 ? -5.683 -12.021 21.225 1.00 95.88 140 SER A C 1
ATOM 1056 O O . SER A 1 140 ? -5.677 -13.208 21.574 1.00 95.88 140 SER A O 1
ATOM 1058 N N . ASP A 1 141 ? -6.517 -11.106 21.737 1.00 95.62 141 ASP A N 1
ATOM 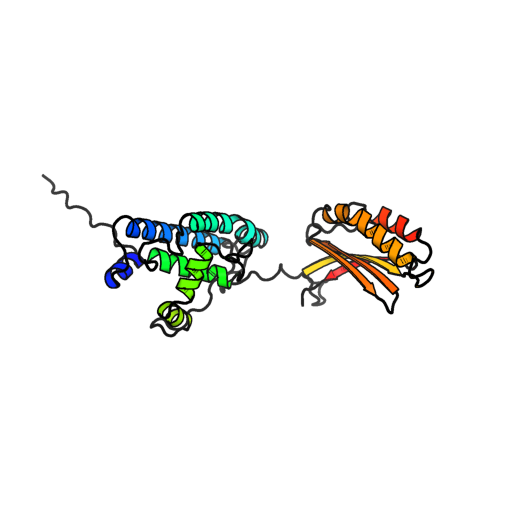1059 C CA . ASP A 1 141 ? -7.518 -11.371 22.778 1.00 95.62 141 ASP A CA 1
ATOM 1060 C C . ASP A 1 141 ? -8.515 -12.453 22.324 1.00 95.62 141 ASP A C 1
ATOM 1062 O O . ASP A 1 141 ? -9.002 -12.478 21.189 1.00 95.62 141 ASP A O 1
ATOM 1066 N N . LYS A 1 142 ? -8.826 -13.385 23.230 1.00 96.31 142 LYS A N 1
ATOM 1067 C CA . LYS A 1 142 ? -9.695 -14.536 22.947 1.00 96.31 142 LYS A CA 1
ATOM 1068 C C . LYS A 1 142 ? -11.103 -14.115 22.508 1.00 96.31 142 LYS A C 1
ATOM 1070 O O . LYS A 1 142 ? -11.697 -14.777 21.654 1.00 96.31 142 LYS A O 1
ATOM 1075 N N . ARG A 1 143 ? -11.651 -13.040 23.080 1.00 93.88 143 ARG A N 1
ATOM 1076 C CA . ARG A 1 143 ? -12.985 -12.519 22.752 1.00 93.88 143 ARG A CA 1
ATOM 1077 C C . ARG A 1 143 ? -12.967 -11.877 21.372 1.00 93.88 143 ARG A C 1
ATOM 1079 O O . ARG A 1 143 ? -13.816 -12.219 20.554 1.00 93.88 143 ARG A O 1
ATOM 1086 N N . THR A 1 144 ? -11.949 -11.068 21.076 1.00 95.06 144 THR A N 1
ATOM 1087 C CA . THR A 1 144 ? -11.741 -10.495 19.737 1.00 95.06 144 THR A CA 1
ATOM 1088 C C . THR A 1 144 ? -11.642 -11.594 18.682 1.00 95.06 144 THR A C 1
ATOM 1090 O O . THR A 1 144 ? -12.397 -11.586 17.713 1.00 95.06 144 THR A O 1
ATOM 1093 N N . LYS A 1 145 ? -10.804 -12.615 18.907 1.00 96.12 145 LYS A N 1
ATOM 1094 C CA . LYS A 1 145 ? -10.690 -13.776 18.006 1.00 96.12 145 LYS A CA 1
ATOM 1095 C C . LYS A 1 145 ? -12.010 -14.515 17.816 1.00 96.12 145 LYS A C 1
ATOM 1097 O O . LYS A 1 145 ? -12.305 -14.962 16.712 1.00 96.12 145 LYS A O 1
ATOM 1102 N N . THR A 1 146 ? -12.816 -14.637 18.869 1.00 95.81 146 THR A N 1
ATOM 1103 C CA . THR A 1 146 ? -14.141 -15.269 18.780 1.00 95.81 146 THR A CA 1
ATOM 1104 C C . THR A 1 146 ? -15.043 -14.493 17.819 1.00 95.81 146 THR A C 1
ATOM 1106 O O . THR A 1 146 ? -15.619 -15.105 16.919 1.00 95.81 146 THR A O 1
ATOM 1109 N N . VAL A 1 147 ? -15.097 -13.162 17.943 1.00 94.88 147 VAL A N 1
ATOM 1110 C CA . VAL A 1 147 ? -15.869 -12.292 17.040 1.00 94.88 147 VAL A CA 1
ATOM 1111 C C . VAL A 1 147 ? -15.345 -12.375 15.607 1.00 94.88 147 VAL A C 1
ATOM 1113 O O . VAL A 1 147 ? -16.119 -12.678 14.704 1.00 94.88 147 VAL A O 1
ATOM 1116 N N . LEU A 1 148 ? -14.036 -12.193 15.402 1.00 94.69 148 LEU A N 1
ATOM 1117 C CA . LEU A 1 148 ? -13.423 -12.209 14.067 1.00 94.69 148 LEU A CA 1
ATOM 1118 C C . LEU A 1 148 ? -13.536 -13.574 13.370 1.00 94.69 148 LEU A C 1
ATOM 1120 O O . LEU A 1 148 ? -13.607 -13.635 12.150 1.00 94.69 148 LEU A O 1
ATOM 1124 N N . SER A 1 149 ? -13.610 -14.673 14.126 1.00 94.75 149 SER A N 1
ATOM 1125 C CA . SER A 1 149 ? -13.846 -16.017 13.572 1.00 94.75 149 SER A CA 1
ATOM 1126 C C . SER A 1 149 ? -15.308 -16.299 13.197 1.00 94.75 149 SER A C 1
ATOM 1128 O O . SER A 1 149 ? -15.637 -17.426 12.834 1.00 94.75 149 SER A O 1
ATOM 1130 N N . GLY A 1 150 ? -16.199 -15.314 13.347 1.00 94.81 150 GLY A N 1
ATOM 1131 C CA . GLY A 1 150 ? -17.622 -15.448 13.050 1.00 94.81 150 GLY A CA 1
ATOM 1132 C C . GLY A 1 150 ? -18.426 -16.235 14.085 1.00 94.81 150 GLY A C 1
ATOM 1133 O O . GLY A 1 150 ? -19.570 -16.597 13.833 1.00 94.81 150 GLY A O 1
ATOM 1134 N N . LYS A 1 151 ? -17.849 -16.503 15.263 1.00 95.88 151 LYS A N 1
ATOM 1135 C CA . LYS A 1 151 ? -18.481 -17.285 16.343 1.00 95.88 151 LYS A CA 1
ATOM 1136 C C . LYS A 1 151 ? -19.273 -16.427 17.335 1.00 95.88 151 LYS A C 1
ATOM 1138 O O . LYS A 1 151 ? -19.660 -16.914 18.394 1.00 95.88 151 LYS A O 1
ATOM 1143 N N . SER A 1 152 ? -19.471 -15.145 17.031 1.00 93.06 152 SER A N 1
ATOM 1144 C CA . SER A 1 152 ? -20.355 -14.273 17.809 1.00 93.06 152 SER A CA 1
ATOM 1145 C C . SER A 1 152 ? -21.816 -14.466 17.400 1.00 93.06 152 SER A C 1
ATOM 1147 O O . SER A 1 152 ? -22.101 -15.041 16.351 1.00 93.06 152 SER A O 1
ATOM 1149 N N . SER A 1 153 ? -22.749 -13.908 18.173 1.00 91.94 153 SER A N 1
ATOM 1150 C CA . SER A 1 153 ? -24.171 -13.882 17.807 1.00 91.94 153 SER A CA 1
ATOM 1151 C C . SER A 1 153 ? -24.461 -13.133 16.498 1.00 91.94 153 SER A C 1
ATOM 1153 O O . SER A 1 153 ? -25.531 -13.324 15.934 1.00 91.94 153 SER A O 1
ATOM 1155 N N . MET A 1 154 ? -23.534 -12.296 16.007 1.00 90.25 154 MET A N 1
ATOM 1156 C CA . MET A 1 154 ? -23.660 -11.635 14.699 1.00 90.25 154 MET A CA 1
ATOM 1157 C C . MET A 1 154 ? -23.211 -12.517 13.523 1.00 90.25 154 MET A C 1
ATOM 1159 O O . MET A 1 154 ? -23.424 -12.140 12.377 1.00 90.25 154 MET A O 1
ATOM 1163 N N . GLY A 1 155 ? -22.604 -13.679 13.783 1.00 94.62 155 GLY A N 1
ATOM 1164 C CA . GLY A 1 155 ? -22.035 -14.530 12.740 1.00 94.62 155 GLY A CA 1
ATOM 1165 C C . GLY A 1 155 ? -20.736 -13.973 12.151 1.00 94.62 155 GLY A C 1
ATOM 1166 O O . GLY A 1 155 ? -20.034 -13.182 12.791 1.00 94.62 155 GLY A O 1
ATOM 1167 N N . ALA A 1 156 ? -20.396 -14.439 10.946 1.00 92.50 156 ALA A N 1
ATOM 1168 C CA . ALA A 1 156 ? -19.215 -14.008 10.205 1.00 92.50 156 ALA A CA 1
ATOM 1169 C C . ALA A 1 156 ? -19.377 -12.573 9.690 1.00 92.50 156 ALA A C 1
ATOM 1171 O O . ALA A 1 156 ? -20.401 -12.224 9.106 1.00 92.50 156 ALA A O 1
ATOM 1172 N N . LEU A 1 157 ? -18.346 -11.756 9.901 1.00 87.88 157 LEU A N 1
ATOM 1173 C CA . LEU A 1 157 ? -18.273 -10.393 9.386 1.00 87.88 157 LEU A CA 1
ATOM 1174 C C . LEU A 1 157 ? -17.347 -10.390 8.174 1.00 87.88 157 LEU A C 1
ATOM 1176 O O . LEU A 1 157 ? -16.149 -10.637 8.307 1.00 87.88 157 LEU A O 1
ATOM 1180 N N . GLU A 1 158 ? -17.910 -10.136 6.998 1.00 88.94 158 GLU A N 1
ATOM 1181 C CA . GLU A 1 158 ? -17.129 -10.007 5.771 1.00 88.94 158 GLU A CA 1
ATOM 1182 C C . GLU A 1 158 ? -16.380 -8.670 5.724 1.00 88.94 158 GLU A C 1
ATOM 1184 O O . GLU A 1 158 ? -16.745 -7.683 6.372 1.00 88.94 158 GLU A O 1
ATOM 1189 N N . GLN A 1 159 ? -15.299 -8.643 4.949 1.00 91.25 159 GLN A N 1
ATOM 1190 C CA . GLN A 1 159 ? -14.495 -7.447 4.747 1.00 91.25 159 GLN A CA 1
ATOM 1191 C C . GLN A 1 159 ? -15.252 -6.441 3.870 1.00 91.25 159 GLN A C 1
ATOM 1193 O O . GLN A 1 159 ? -15.653 -6.757 2.754 1.00 91.25 159 GLN A O 1
ATOM 1198 N N . TYR A 1 160 ? -15.431 -5.214 4.368 1.00 94.88 160 TYR A N 1
ATOM 1199 C CA . TYR A 1 160 ? -16.193 -4.184 3.659 1.00 94.88 160 TYR A CA 1
ATOM 1200 C C . TYR A 1 160 ? -15.320 -3.345 2.719 1.00 94.88 160 TYR A C 1
ATOM 1202 O O . TYR A 1 160 ? -15.677 -3.142 1.555 1.00 94.88 160 TYR A O 1
ATOM 1210 N N . PHE A 1 161 ? -14.182 -2.850 3.217 1.00 96.75 161 PHE A N 1
ATOM 1211 C CA . PHE A 1 161 ? -13.191 -2.142 2.402 1.00 96.75 161 PHE A CA 1
ATOM 1212 C C . PHE A 1 161 ? -12.261 -3.128 1.721 1.00 96.75 161 PHE A C 1
ATOM 1214 O O . PHE A 1 161 ? -11.763 -4.044 2.367 1.00 96.75 161 PHE A O 1
ATOM 1221 N N . VAL A 1 162 ? -11.982 -2.914 0.442 1.00 94.25 162 VAL A N 1
ATOM 1222 C CA . VAL A 1 162 ? -11.132 -3.806 -0.353 1.00 94.25 162 VAL A CA 1
ATOM 1223 C C . VAL A 1 162 ? -9.897 -3.066 -0.842 1.00 94.25 162 VAL A C 1
ATOM 1225 O O . VAL A 1 162 ? -9.894 -1.838 -0.935 1.00 94.25 162 VAL A O 1
ATOM 1228 N N . THR A 1 163 ? -8.838 -3.809 -1.151 1.00 91.38 163 THR A N 1
ATOM 1229 C CA . THR A 1 163 ? -7.661 -3.255 -1.824 1.00 91.38 163 THR A CA 1
ATOM 1230 C C . THR A 1 163 ? -8.072 -2.697 -3.181 1.00 91.38 163 THR A C 1
ATOM 1232 O O . THR A 1 163 ? -8.873 -3.308 -3.897 1.00 91.38 163 THR A O 1
ATOM 1235 N N . ALA A 1 164 ? -7.551 -1.519 -3.527 1.00 85.19 164 ALA A N 1
ATOM 1236 C CA . ALA A 1 164 ? -7.747 -0.981 -4.861 1.00 85.19 164 ALA A CA 1
ATOM 1237 C C . ALA A 1 164 ? -7.222 -1.987 -5.900 1.00 85.19 164 ALA A C 1
ATOM 1239 O O . ALA A 1 164 ? -6.139 -2.544 -5.703 1.00 85.19 164 ALA A O 1
ATOM 1240 N N . PRO A 1 165 ? -7.961 -2.247 -6.997 1.00 70.12 165 PRO A N 1
ATOM 1241 C CA . PRO A 1 165 ? -7.370 -2.966 -8.120 1.00 70.12 165 PRO A CA 1
ATOM 1242 C C . PRO A 1 165 ? -6.130 -2.192 -8.578 1.00 70.12 165 PRO A C 1
ATOM 1244 O O . PRO A 1 165 ? -6.106 -0.977 -8.434 1.00 70.12 165 PRO A O 1
ATOM 1247 N N . LEU A 1 166 ? -5.107 -2.841 -9.129 1.00 60.50 166 LEU A N 1
ATOM 1248 C CA . LEU A 1 166 ? -4.054 -2.098 -9.837 1.00 60.50 166 LEU A CA 1
ATOM 1249 C C . LEU A 1 166 ? -4.723 -1.216 -10.914 1.00 60.50 166 LEU A C 1
ATOM 1251 O O . LEU A 1 166 ? -5.805 -1.588 -11.384 1.00 60.50 166 LEU A O 1
ATOM 1255 N N . GLU A 1 167 ? -4.160 -0.036 -11.223 1.00 57.97 167 GLU A N 1
ATOM 1256 C CA . GLU A 1 167 ? -4.751 0.915 -12.185 1.00 57.97 167 GLU A CA 1
ATOM 1257 C C . GLU A 1 167 ? -5.334 0.192 -13.404 1.00 57.97 167 GLU A C 1
ATOM 1259 O O . GLU A 1 167 ? -4.769 -0.797 -13.876 1.00 57.97 167 GLU A O 1
ATOM 1264 N N . GLU A 1 168 ? -6.486 0.677 -13.884 1.00 54.50 168 GLU A N 1
ATOM 1265 C CA . GLU A 1 168 ? -7.267 0.043 -14.943 1.00 54.50 168 GLU A CA 1
ATOM 1266 C C . GLU A 1 168 ? -6.356 -0.346 -16.115 1.00 54.50 168 GLU A C 1
ATOM 1268 O O . GLU A 1 168 ? -5.850 0.503 -16.855 1.00 54.50 168 GLU A O 1
ATOM 1273 N N . THR A 1 169 ? -6.107 -1.656 -16.221 1.00 55.12 169 THR A N 1
ATOM 1274 C CA . THR A 1 169 ? -5.182 -2.241 -17.186 1.00 55.12 169 THR A CA 1
ATOM 1275 C C . THR A 1 169 ? -5.531 -1.732 -18.569 1.00 55.12 169 THR A C 1
ATOM 1277 O O . THR A 1 169 ? -6.627 -1.997 -19.073 1.00 55.12 169 THR A O 1
ATOM 1280 N N . ALA A 1 170 ? -4.606 -1.002 -19.175 1.00 65.56 170 ALA A N 1
ATOM 1281 C CA . ALA A 1 170 ? -4.747 -0.582 -20.549 1.00 65.56 170 ALA A CA 1
ATOM 1282 C C . ALA A 1 170 ? -4.706 -1.826 -21.442 1.00 65.56 170 ALA A C 1
ATOM 1284 O O . ALA A 1 170 ? -3.962 -2.766 -21.173 1.00 65.56 170 ALA A O 1
ATOM 1285 N N . GLU A 1 171 ? -5.519 -1.849 -22.491 1.00 75.81 171 GLU A N 1
ATOM 1286 C CA . GLU A 1 171 ? -5.492 -2.916 -23.487 1.00 75.81 171 GLU A CA 1
ATOM 1287 C C . GLU A 1 171 ? -4.727 -2.438 -24.721 1.00 75.81 171 GLU A C 1
ATOM 1289 O O . GLU A 1 171 ? -4.853 -1.282 -25.139 1.00 75.81 171 GLU A O 1
ATOM 1294 N N . ILE A 1 172 ? -3.919 -3.315 -25.318 1.00 77.44 172 ILE A N 1
ATOM 1295 C CA . ILE A 1 172 ? -3.295 -3.031 -26.610 1.00 77.44 172 ILE A CA 1
ATOM 1296 C C . ILE A 1 172 ? -4.383 -3.129 -27.683 1.00 77.44 172 ILE A C 1
ATOM 1298 O O . ILE A 1 172 ? -4.697 -4.215 -28.172 1.00 77.44 172 ILE A O 1
ATOM 1302 N N . GLY A 1 173 ? -4.984 -1.994 -28.041 1.00 76.06 173 GLY A N 1
ATOM 1303 C CA . GLY A 1 173 ? -6.104 -1.962 -28.982 1.00 76.06 173 GLY A CA 1
ATOM 1304 C C . GLY A 1 173 ? -7.290 -2.797 -28.482 1.00 76.06 173 GLY A C 1
ATOM 1305 O O . GLY A 1 173 ? -7.697 -2.647 -27.338 1.00 76.06 173 GLY A O 1
ATOM 1306 N N . ALA A 1 174 ? -7.828 -3.664 -29.346 1.00 79.44 174 ALA A N 1
ATOM 1307 C CA . ALA A 1 174 ? -8.924 -4.596 -29.040 1.00 79.44 174 ALA A CA 1
ATOM 1308 C C . ALA A 1 174 ? -8.453 -6.069 -29.053 1.00 79.44 174 ALA A C 1
ATOM 1310 O O . ALA A 1 174 ? -9.107 -6.941 -29.626 1.00 79.44 174 ALA A O 1
ATOM 1311 N N . THR A 1 175 ? -7.248 -6.333 -28.540 1.00 84.31 175 THR A N 1
ATOM 1312 C CA . THR A 1 175 ? -6.597 -7.659 -28.599 1.00 84.31 175 THR A CA 1
ATOM 1313 C C . THR A 1 175 ? -6.886 -8.554 -27.392 1.00 84.31 175 THR A C 1
ATOM 1315 O O . THR A 1 175 ? -6.543 -9.733 -27.407 1.00 84.31 175 THR A O 1
ATOM 1318 N N . GLY A 1 176 ? -7.465 -8.009 -26.325 1.00 83.44 176 GLY A N 1
ATOM 1319 C CA . GLY A 1 176 ? -7.584 -8.630 -25.007 1.00 83.44 176 GLY A CA 1
ATOM 1320 C C . GLY A 1 176 ? -6.280 -8.654 -24.199 1.00 83.44 176 GLY A C 1
ATOM 1321 O O . GLY A 1 176 ? -6.292 -9.102 -23.051 1.00 83.44 176 GLY A O 1
ATOM 1322 N N . VAL A 1 177 ? -5.157 -8.183 -24.760 1.00 83.00 177 VAL A N 1
ATOM 1323 C CA . VAL A 1 177 ? -3.856 -8.152 -24.077 1.00 83.00 177 VAL A CA 1
ATOM 1324 C C . VAL A 1 177 ? -3.754 -6.895 -23.224 1.00 83.00 177 VAL A C 1
ATOM 1326 O O . VAL A 1 177 ? -3.692 -5.775 -23.733 1.00 83.00 177 VAL A O 1
ATOM 1329 N N . LYS A 1 178 ? -3.734 -7.109 -21.911 1.00 84.81 178 LYS A N 1
ATOM 1330 C CA . LYS A 1 178 ? -3.716 -6.076 -20.877 1.00 84.81 178 LYS A CA 1
ATOM 1331 C C . LYS A 1 178 ? -2.300 -5.768 -20.404 1.00 84.81 178 LYS A C 1
ATOM 1333 O O . LYS A 1 178 ? -1.462 -6.664 -20.350 1.00 84.81 178 LYS A O 1
ATOM 1338 N N . PHE A 1 179 ? -2.065 -4.518 -20.024 1.00 83.81 179 PHE A N 1
ATOM 1339 C CA . PHE A 1 179 ? -0.827 -4.055 -19.410 1.00 83.81 179 PHE A CA 1
ATOM 1340 C C . PHE A 1 179 ? -1.097 -3.020 -18.317 1.00 83.81 179 PHE A C 1
ATOM 1342 O O . PHE A 1 179 ? -2.083 -2.281 -18.373 1.00 83.81 179 PHE A O 1
ATOM 1349 N N . ASP A 1 180 ? -0.204 -2.966 -17.333 1.00 77.94 180 ASP A N 1
ATOM 1350 C CA . ASP A 1 180 ? -0.230 -1.992 -16.233 1.00 77.94 180 ASP A CA 1
ATOM 1351 C C . ASP A 1 180 ? 0.913 -0.965 -16.327 1.00 77.94 180 ASP A C 1
ATOM 1353 O O . ASP A 1 180 ? 0.854 0.091 -15.703 1.00 77.94 180 ASP A O 1
ATOM 1357 N N . THR A 1 181 ? 1.929 -1.242 -17.149 1.00 85.94 181 THR A N 1
ATOM 1358 C CA . THR A 1 181 ? 3.162 -0.454 -17.212 1.00 85.94 181 THR A CA 1
ATOM 1359 C C . THR A 1 181 ? 3.603 -0.254 -18.656 1.00 85.94 181 THR A C 1
ATOM 1361 O O . THR A 1 181 ? 3.599 -1.202 -19.442 1.00 85.94 181 THR A O 1
ATOM 1364 N N . ILE A 1 182 ? 4.042 0.961 -19.000 1.00 91.75 182 ILE A N 1
ATOM 1365 C CA . ILE A 1 182 ? 4.759 1.250 -20.251 1.00 91.75 182 ILE A CA 1
ATOM 1366 C C . ILE A 1 182 ? 6.234 1.453 -19.904 1.00 91.75 182 ILE A C 1
ATOM 1368 O O . ILE A 1 182 ? 6.557 2.183 -18.968 1.00 91.75 182 ILE A O 1
ATOM 1372 N N . ALA A 1 183 ? 7.130 0.820 -20.652 1.00 95.56 183 ALA A N 1
ATOM 1373 C CA . ALA A 1 183 ? 8.566 0.954 -20.485 1.00 95.56 183 ALA A CA 1
ATOM 1374 C C . ALA A 1 183 ? 9.273 1.257 -21.810 1.00 95.56 183 ALA A C 1
ATOM 1376 O O . ALA A 1 183 ? 8.821 0.880 -22.896 1.00 95.56 183 ALA A O 1
ATOM 1377 N N . ARG A 1 184 ? 10.407 1.947 -21.704 1.00 97.69 184 ARG A N 1
ATOM 1378 C CA . ARG A 1 184 ? 11.371 2.134 -22.786 1.00 97.69 184 ARG A CA 1
ATOM 1379 C C . ARG A 1 184 ? 12.546 1.189 -22.550 1.00 97.69 184 ARG A C 1
ATOM 1381 O O . ARG A 1 184 ? 13.232 1.327 -21.542 1.00 97.69 184 ARG A O 1
ATOM 1388 N N . GLU A 1 185 ? 12.756 0.232 -23.450 1.00 98.06 185 GLU A N 1
ATOM 1389 C CA . GLU A 1 185 ? 13.926 -0.653 -23.420 1.00 98.06 185 GLU A CA 1
ATOM 1390 C C . GLU A 1 185 ? 15.032 -0.078 -24.298 1.00 98.06 185 GLU A C 1
ATOM 1392 O O . GLU A 1 185 ? 14.810 0.243 -25.469 1.00 98.06 185 GLU A O 1
ATOM 1397 N N . TRP A 1 186 ? 16.237 -0.017 -23.741 1.00 98.44 186 TRP A N 1
ATOM 1398 C CA . TRP A 1 186 ? 17.484 0.109 -24.486 1.00 98.44 186 TRP A CA 1
ATOM 1399 C C . TRP A 1 186 ? 18.201 -1.228 -24.449 1.00 98.44 186 TRP A C 1
ATOM 1401 O O . TRP A 1 186 ? 18.407 -1.784 -23.369 1.00 98.44 186 TRP A O 1
ATOM 1411 N N . ARG A 1 187 ? 18.615 -1.745 -25.605 1.00 98.06 187 ARG A N 1
ATOM 1412 C CA . ARG A 1 187 ? 19.269 -3.052 -25.675 1.00 98.06 187 ARG A CA 1
ATOM 1413 C C . ARG A 1 187 ? 20.464 -3.061 -26.604 1.00 98.06 187 ARG A C 1
ATOM 1415 O O . ARG A 1 187 ? 20.507 -2.328 -27.588 1.00 98.06 187 ARG A O 1
ATOM 1422 N N . CYS A 1 188 ? 21.411 -3.937 -26.302 1.00 98.50 188 CYS A N 1
ATOM 1423 C CA . CYS A 1 188 ? 22.512 -4.276 -27.188 1.00 98.50 188 CYS A CA 1
ATOM 1424 C C . CYS A 1 188 ? 23.025 -5.695 -26.927 1.00 98.50 188 CYS A C 1
ATOM 1426 O O . CYS A 1 188 ? 22.700 -6.321 -25.913 1.00 98.50 188 CYS A O 1
ATOM 1428 N N . LYS A 1 189 ? 23.862 -6.189 -27.840 1.00 98.44 189 LYS A N 1
ATOM 1429 C CA . LYS A 1 189 ? 24.661 -7.398 -27.652 1.00 98.44 189 LYS A CA 1
ATOM 1430 C C . LYS A 1 189 ? 26.053 -7.046 -27.152 1.00 98.44 189 LYS A C 1
ATOM 1432 O O . LYS A 1 189 ? 26.685 -6.157 -27.717 1.00 98.44 189 LYS A O 1
ATOM 1437 N N . TRP A 1 190 ? 26.539 -7.772 -26.150 1.00 98.50 190 TRP A N 1
ATOM 1438 C CA . TRP A 1 190 ? 27.918 -7.694 -25.663 1.00 98.50 190 TRP A CA 1
ATOM 1439 C C . TRP A 1 190 ? 28.755 -8.894 -26.135 1.00 98.50 190 TRP A C 1
ATOM 1441 O O . TRP A 1 190 ? 28.221 -9.919 -26.557 1.00 98.50 190 TRP A O 1
ATOM 1451 N N . SER A 1 191 ? 30.079 -8.757 -26.091 1.00 97.88 191 SER A N 1
ATOM 1452 C CA . SER A 1 191 ? 31.042 -9.812 -26.438 1.00 97.88 191 SER A CA 1
ATOM 1453 C C . SER A 1 191 ? 31.725 -10.382 -25.195 1.00 97.88 191 SER A C 1
ATOM 1455 O O . SER A 1 191 ? 32.036 -9.643 -24.254 1.00 97.88 191 SER A O 1
ATOM 1457 N N . GLU A 1 192 ? 32.009 -11.686 -25.216 1.00 97.38 192 GLU A N 1
ATOM 1458 C CA . GLU A 1 192 ? 32.810 -12.366 -24.193 1.00 97.38 192 GLU A CA 1
ATOM 1459 C C . GLU A 1 192 ? 34.303 -12.007 -24.244 1.00 97.38 192 GLU A C 1
ATOM 1461 O O . GLU A 1 192 ? 35.024 -12.259 -23.275 1.00 97.38 192 GLU A O 1
ATOM 1466 N N . ASP A 1 193 ? 34.747 -11.385 -25.339 1.00 97.12 193 ASP A N 1
ATOM 1467 C CA . ASP A 1 193 ? 36.135 -10.984 -25.560 1.00 97.12 193 ASP A CA 1
ATOM 1468 C C . ASP A 1 193 ? 36.686 -10.100 -24.432 1.00 97.12 193 ASP A C 1
ATOM 1470 O O . ASP A 1 193 ? 35.961 -9.358 -23.755 1.00 97.12 193 ASP A O 1
ATOM 1474 N N . ASP A 1 194 ? 38.010 -10.155 -24.268 1.00 96.12 194 ASP A N 1
ATOM 1475 C CA . ASP A 1 194 ? 38.766 -9.347 -23.307 1.00 96.12 194 ASP A CA 1
ATOM 1476 C C . ASP A 1 194 ? 38.204 -9.447 -21.871 1.00 96.12 194 ASP A C 1
ATOM 1478 O O . ASP A 1 194 ? 38.118 -8.456 -21.146 1.00 96.12 194 ASP A O 1
ATOM 1482 N N . ASP A 1 195 ? 37.797 -10.656 -21.462 1.00 96.12 195 ASP A N 1
ATOM 1483 C CA . ASP A 1 195 ? 37.126 -10.924 -20.182 1.00 96.12 195 ASP A CA 1
ATOM 1484 C C . ASP A 1 195 ? 35.840 -10.090 -20.015 1.00 96.12 195 ASP A C 1
ATOM 1486 O O . ASP A 1 195 ? 35.659 -9.340 -19.046 1.00 96.12 195 ASP A O 1
ATOM 1490 N N . LYS A 1 196 ? 34.941 -10.207 -21.004 1.00 97.38 196 LYS A N 1
ATOM 1491 C CA . LYS A 1 196 ? 33.641 -9.517 -21.064 1.00 97.38 196 LYS A CA 1
ATOM 1492 C C . LYS A 1 196 ? 33.769 -7.995 -20.930 1.00 97.38 196 LYS A C 1
ATOM 1494 O O . LYS A 1 196 ? 32.939 -7.345 -20.287 1.00 97.38 196 LYS A O 1
ATOM 1499 N N . LYS A 1 197 ? 34.821 -7.408 -21.510 1.00 98.06 197 LYS A N 1
ATOM 1500 C CA . LYS A 1 197 ? 35.128 -5.975 -21.361 1.00 98.06 197 LYS A CA 1
ATOM 1501 C C . LYS A 1 197 ? 33.971 -5.078 -21.802 1.00 98.06 197 LYS A C 1
ATOM 1503 O O . LYS A 1 197 ? 33.613 -4.151 -21.084 1.00 98.06 197 LYS A O 1
ATOM 1508 N N . SER A 1 198 ? 33.344 -5.404 -22.930 1.00 98.44 198 SER A N 1
ATOM 1509 C CA . SER A 1 198 ? 32.196 -4.656 -23.463 1.00 98.44 198 SER A CA 1
ATOM 1510 C C . SER A 1 198 ? 31.005 -4.606 -22.491 1.00 98.44 198 SER A C 1
ATOM 1512 O O . SER A 1 198 ? 30.389 -3.556 -22.323 1.00 98.44 198 SER A O 1
ATOM 1514 N N . LEU A 1 199 ? 30.727 -5.705 -21.776 1.00 98.50 199 LEU A N 1
ATOM 1515 C CA . LEU A 1 199 ? 29.686 -5.766 -20.747 1.00 98.50 199 LEU A CA 1
ATOM 1516 C C . LEU A 1 199 ? 30.032 -4.893 -19.532 1.00 98.50 199 LEU A C 1
ATOM 1518 O O . LEU A 1 199 ? 29.163 -4.198 -19.009 1.00 98.50 199 LEU A O 1
ATOM 1522 N N . LYS A 1 200 ? 31.298 -4.913 -19.090 1.00 98.44 200 LYS A N 1
ATOM 1523 C CA . LYS A 1 200 ? 31.778 -4.066 -17.983 1.00 98.44 200 LYS A CA 1
ATOM 1524 C C . LYS A 1 200 ? 31.631 -2.582 -18.328 1.00 98.44 200 LYS A C 1
ATOM 1526 O O . LYS A 1 200 ? 31.111 -1.820 -17.521 1.00 98.44 200 LYS A O 1
ATOM 1531 N N . GLU A 1 201 ? 32.024 -2.187 -19.538 1.00 98.62 201 GLU A N 1
ATOM 1532 C CA . GLU A 1 201 ? 31.911 -0.800 -20.005 1.00 98.62 201 GLU A CA 1
ATOM 1533 C C . GLU A 1 201 ? 30.446 -0.359 -20.164 1.00 98.62 201 GLU A C 1
ATOM 1535 O O . GLU A 1 201 ? 30.094 0.741 -19.737 1.00 98.62 201 GLU A O 1
ATOM 1540 N N . ALA A 1 202 ? 29.564 -1.226 -20.679 1.00 98.38 202 ALA A N 1
ATOM 1541 C CA . ALA A 1 202 ? 28.127 -0.946 -20.758 1.00 98.38 202 ALA A CA 1
ATOM 1542 C C . ALA A 1 202 ? 27.484 -0.770 -19.367 1.00 98.38 202 ALA A C 1
ATOM 1544 O O . ALA A 1 202 ? 26.677 0.140 -19.165 1.00 98.38 202 ALA A O 1
ATOM 1545 N N . GLN A 1 203 ? 27.875 -1.594 -18.387 1.00 98.50 203 GLN A N 1
ATOM 1546 C CA . GLN A 1 203 ? 27.426 -1.464 -16.997 1.00 98.50 203 GLN A CA 1
ATOM 1547 C C . GLN A 1 203 ? 27.880 -0.133 -16.380 1.00 98.50 203 GLN A C 1
ATOM 1549 O O . GLN A 1 203 ? 27.055 0.581 -15.812 1.00 98.50 203 GLN A O 1
ATOM 1554 N N . SER A 1 204 ? 29.157 0.234 -16.523 1.00 98.38 204 SER A N 1
ATOM 1555 C CA . SER A 1 204 ? 29.668 1.513 -16.008 1.00 98.38 204 SER A CA 1
ATOM 1556 C C . SER A 1 204 ? 29.001 2.718 -16.675 1.00 98.38 204 SER A C 1
ATOM 1558 O O . SER A 1 204 ? 28.716 3.717 -16.013 1.00 98.38 204 SER A O 1
ATOM 1560 N N . LEU A 1 205 ? 28.694 2.624 -17.973 1.00 98.25 205 LEU A N 1
ATOM 1561 C CA . LEU A 1 205 ? 27.931 3.654 -18.671 1.00 98.25 205 LEU A CA 1
ATOM 1562 C C . LEU A 1 205 ? 26.528 3.810 -18.066 1.00 98.25 205 LEU A C 1
ATOM 1564 O O . LEU A 1 205 ? 26.129 4.936 -17.770 1.00 98.25 205 LEU A O 1
ATOM 1568 N N . LEU A 1 206 ? 25.803 2.710 -17.825 1.00 98.44 206 LEU A N 1
ATOM 1569 C CA . LEU A 1 206 ? 24.489 2.750 -17.169 1.00 98.44 206 LEU A CA 1
ATOM 1570 C C . LEU A 1 206 ? 24.569 3.395 -15.783 1.00 98.44 206 LEU A C 1
ATOM 1572 O O . LEU A 1 206 ? 23.770 4.276 -15.475 1.00 98.44 206 LEU A O 1
ATOM 1576 N N . GLU A 1 207 ? 25.539 3.000 -14.961 1.00 98.50 207 GLU A N 1
ATOM 1577 C CA . GLU A 1 207 ? 25.732 3.561 -13.618 1.00 98.50 207 GLU A CA 1
ATOM 1578 C C . GLU A 1 207 ? 25.926 5.082 -13.647 1.00 98.50 207 GLU A C 1
ATOM 1580 O O . GLU A 1 207 ? 25.386 5.783 -12.791 1.00 98.50 207 GLU A O 1
ATOM 1585 N N . SER A 1 208 ? 26.621 5.603 -14.665 1.00 97.62 208 SER A N 1
ATOM 1586 C CA . SER A 1 208 ? 26.855 7.044 -14.813 1.00 97.62 208 SER A CA 1
ATOM 1587 C C . SER A 1 208 ? 25.585 7.851 -15.115 1.00 97.62 208 SER A C 1
ATOM 1589 O O . SER A 1 208 ? 25.478 9.005 -14.698 1.00 97.62 208 SER A O 1
ATOM 1591 N N . VAL A 1 209 ? 24.607 7.257 -15.809 1.00 97.44 209 VAL A N 1
ATOM 1592 C CA . VAL A 1 209 ? 23.360 7.939 -16.204 1.00 97.44 209 VAL A CA 1
ATOM 1593 C C . VAL A 1 209 ? 22.169 7.585 -15.315 1.00 97.44 209 VAL A C 1
ATOM 1595 O O . VAL A 1 209 ? 21.180 8.317 -15.313 1.00 97.44 209 VAL A O 1
ATOM 1598 N N . LEU A 1 210 ? 22.254 6.511 -14.522 1.00 97.56 210 LEU A N 1
ATOM 1599 C CA . LEU A 1 210 ? 21.156 6.005 -13.695 1.00 97.56 210 LEU A CA 1
ATOM 1600 C C . LEU A 1 210 ? 20.537 7.062 -12.760 1.00 97.56 210 LEU A C 1
ATOM 1602 O O . LEU A 1 210 ? 19.307 7.115 -12.697 1.00 97.56 210 LEU A O 1
ATOM 1606 N N . PRO A 1 211 ? 21.306 7.936 -12.074 1.00 97.69 211 PRO A N 1
ATOM 1607 C CA . PRO A 1 211 ? 20.712 8.999 -11.262 1.00 97.69 211 PRO A CA 1
ATOM 1608 C C . PRO A 1 211 ? 19.874 9.979 -12.090 1.00 97.69 211 PRO A C 1
ATOM 1610 O O . PRO A 1 211 ? 18.824 10.418 -11.636 1.00 97.69 211 PRO A O 1
ATOM 1613 N N . SER A 1 212 ? 20.313 10.285 -13.316 1.00 97.50 212 SER A N 1
ATOM 1614 C CA . SER A 1 212 ? 19.587 11.187 -14.218 1.00 97.50 212 SER A CA 1
ATOM 1615 C C . SER A 1 212 ? 18.314 10.535 -14.748 1.00 97.50 212 SER A C 1
ATOM 1617 O O . SER A 1 212 ? 17.282 11.190 -14.782 1.00 97.50 212 SER A O 1
ATOM 1619 N N . ILE A 1 213 ? 18.358 9.238 -15.083 1.00 97.75 213 ILE A N 1
ATOM 1620 C CA . ILE A 1 213 ? 17.172 8.468 -15.495 1.00 97.75 213 ILE A CA 1
ATOM 1621 C C . ILE A 1 213 ? 16.128 8.466 -14.375 1.00 97.75 213 ILE A C 1
ATOM 1623 O O . ILE A 1 213 ? 14.971 8.786 -14.615 1.00 97.75 213 ILE A O 1
ATOM 1627 N N . LYS A 1 214 ? 16.538 8.167 -13.135 1.00 96.50 214 LYS A N 1
ATOM 1628 C CA . LYS A 1 214 ? 15.631 8.149 -11.974 1.00 96.50 214 LYS A CA 1
ATOM 1629 C C . LYS A 1 214 ? 15.052 9.522 -11.621 1.00 96.50 214 LYS A C 1
ATOM 1631 O O . LYS A 1 214 ? 14.065 9.585 -10.898 1.00 96.50 214 LYS A O 1
ATOM 1636 N N . ALA A 1 215 ? 15.666 10.604 -12.096 1.00 95.00 215 ALA A N 1
ATOM 1637 C CA . ALA A 1 215 ? 15.171 11.963 -11.912 1.00 95.00 215 ALA A CA 1
ATOM 1638 C C . ALA A 1 215 ? 14.186 12.404 -13.012 1.00 95.00 215 ALA A C 1
ATOM 1640 O O . ALA A 1 215 ? 13.567 13.459 -12.873 1.00 95.00 215 ALA A O 1
ATOM 1641 N N . VAL A 1 216 ? 14.034 11.634 -14.099 1.00 94.69 216 VAL A N 1
ATOM 1642 C CA . VAL A 1 216 ? 13.049 11.929 -15.147 1.00 94.69 216 VAL A CA 1
ATOM 1643 C C . VAL A 1 216 ? 11.642 11.762 -14.576 1.00 94.69 216 VAL A C 1
ATOM 1645 O O . VAL A 1 216 ? 11.322 10.755 -13.942 1.00 94.69 216 VAL A O 1
ATOM 1648 N N . ALA A 1 217 ? 10.797 12.771 -14.798 1.00 90.69 217 ALA A N 1
ATOM 1649 C CA . ALA A 1 217 ? 9.428 12.775 -14.305 1.00 90.69 217 ALA A CA 1
ATOM 1650 C C . ALA A 1 217 ? 8.665 11.540 -14.808 1.00 90.69 217 ALA A C 1
ATOM 1652 O O . ALA A 1 217 ? 8.692 11.223 -15.994 1.00 90.69 217 ALA A O 1
ATOM 1653 N N . GLY A 1 218 ? 7.984 10.852 -13.893 1.00 87.62 218 GLY A N 1
ATOM 1654 C CA . GLY A 1 218 ? 7.188 9.674 -14.220 1.00 87.62 218 GLY A CA 1
ATOM 1655 C C . GLY A 1 218 ? 7.953 8.354 -14.262 1.00 87.62 218 GLY A C 1
ATOM 1656 O O . GLY A 1 218 ? 7.300 7.325 -14.371 1.00 87.62 218 GLY A O 1
ATOM 1657 N N . VAL A 1 219 ? 9.284 8.323 -14.139 1.00 93.81 219 VAL A N 1
ATOM 1658 C CA . VAL A 1 219 ? 10.015 7.047 -14.030 1.00 93.81 219 VAL A CA 1
ATOM 1659 C C . VAL A 1 219 ? 9.710 6.388 -12.680 1.00 93.81 219 VAL A C 1
ATOM 1661 O O . VAL A 1 219 ? 9.993 6.964 -11.631 1.00 93.81 219 VAL A O 1
ATOM 1664 N N . LYS A 1 220 ? 9.151 5.169 -12.702 1.00 91.62 220 LYS A N 1
ATOM 1665 C CA . LYS A 1 220 ? 8.844 4.383 -11.490 1.00 91.62 220 LYS A CA 1
ATOM 1666 C C . LYS A 1 220 ? 9.932 3.381 -11.138 1.00 91.62 220 LYS A C 1
ATOM 1668 O O . LYS A 1 220 ? 10.198 3.138 -9.965 1.00 91.62 220 LYS A O 1
ATOM 1673 N N . ASP A 1 221 ? 10.513 2.754 -12.156 1.00 94.69 221 ASP A N 1
ATOM 1674 C CA . ASP A 1 221 ? 11.464 1.663 -11.979 1.00 94.69 221 ASP A CA 1
ATOM 1675 C C . ASP A 1 221 ? 12.446 1.598 -13.152 1.00 94.69 221 ASP A C 1
ATOM 1677 O O . ASP A 1 221 ? 12.134 1.999 -14.273 1.00 94.69 221 ASP A O 1
ATOM 1681 N N . VAL A 1 222 ? 13.646 1.089 -12.884 1.00 96.94 222 VAL A N 1
ATOM 1682 C CA . VAL A 1 222 ? 14.682 0.857 -13.892 1.00 96.94 222 VAL A CA 1
ATOM 1683 C C . VAL A 1 222 ? 15.278 -0.519 -13.650 1.00 96.94 222 VAL A C 1
ATOM 1685 O O . VAL A 1 222 ? 15.961 -0.741 -12.647 1.00 96.94 222 VAL A O 1
ATOM 1688 N N . LYS A 1 223 ? 15.064 -1.441 -14.588 1.00 97.12 223 LYS A N 1
ATOM 1689 C CA . LYS A 1 223 ? 15.589 -2.807 -14.514 1.00 97.12 223 LYS A CA 1
ATOM 1690 C C . LYS A 1 223 ? 16.695 -2.994 -15.533 1.00 97.12 223 LYS A C 1
ATOM 1692 O O . LYS A 1 223 ? 16.560 -2.619 -16.689 1.00 97.12 223 LYS A O 1
ATOM 1697 N N . ARG A 1 224 ? 17.788 -3.629 -15.114 1.00 97.88 224 ARG A N 1
ATOM 1698 C CA . ARG A 1 224 ? 18.845 -4.071 -16.026 1.00 97.88 224 ARG A CA 1
ATOM 1699 C C . ARG A 1 224 ? 18.867 -5.587 -16.108 1.00 97.88 224 ARG A C 1
ATOM 1701 O O . ARG A 1 224 ? 19.094 -6.252 -15.092 1.00 97.88 224 ARG A O 1
ATOM 1708 N N . VAL A 1 225 ? 18.719 -6.110 -17.319 1.00 97.69 225 VAL A N 1
ATOM 1709 C CA . VAL A 1 225 ? 18.729 -7.545 -17.616 1.00 97.69 225 VAL A CA 1
ATOM 1710 C C . VAL A 1 225 ? 19.990 -7.894 -18.398 1.00 97.69 225 VAL A C 1
ATOM 1712 O O . VAL A 1 225 ? 20.315 -7.255 -19.396 1.00 97.69 225 VAL A O 1
ATOM 1715 N N . VAL A 1 226 ? 20.702 -8.926 -17.942 1.00 97.75 226 VAL A N 1
ATOM 1716 C CA . VAL A 1 226 ? 21.884 -9.465 -18.627 1.00 97.75 226 VAL A CA 1
ATOM 1717 C C . VAL A 1 226 ? 21.651 -10.941 -18.912 1.00 97.75 226 VAL A C 1
ATOM 1719 O O . VAL A 1 226 ? 21.445 -11.736 -17.997 1.00 97.75 226 VAL A O 1
ATOM 1722 N N . CYS A 1 227 ? 21.681 -11.309 -20.188 1.00 96.88 227 CYS A N 1
ATOM 1723 C CA . CYS A 1 227 ? 21.488 -12.680 -20.646 1.00 96.88 227 CYS A CA 1
ATOM 1724 C C . CYS A 1 227 ? 22.844 -13.327 -20.929 1.00 96.88 227 CYS A C 1
ATOM 1726 O O . CYS A 1 227 ? 23.504 -12.972 -21.902 1.00 96.88 227 CYS A O 1
ATOM 1728 N N . GLY A 1 228 ? 23.246 -14.304 -20.114 1.00 93.38 228 GLY A N 1
ATOM 1729 C CA . GLY A 1 228 ? 24.520 -15.009 -20.295 1.00 93.38 228 GLY A CA 1
ATOM 1730 C C . GLY A 1 228 ? 24.597 -15.875 -21.557 1.00 93.38 228 GLY A C 1
ATOM 1731 O O . GLY A 1 228 ? 25.682 -16.055 -22.080 1.00 93.38 228 GLY A O 1
ATOM 1732 N N . GLY A 1 229 ? 23.472 -16.395 -22.063 1.00 94.69 229 GLY A N 1
ATOM 1733 C CA . GLY A 1 229 ? 23.475 -17.282 -23.239 1.00 94.69 229 GLY A CA 1
ATOM 1734 C C . GLY A 1 229 ? 23.305 -16.565 -24.580 1.00 94.69 229 GLY A C 1
ATOM 1735 O O . GLY A 1 229 ? 23.835 -16.998 -25.592 1.00 94.69 229 GLY A O 1
ATOM 1736 N N . CYS A 1 230 ? 22.549 -15.468 -24.593 1.00 95.69 230 CYS A N 1
ATOM 1737 C CA . CYS A 1 230 ? 22.227 -14.704 -25.799 1.00 95.69 230 CYS A CA 1
ATOM 1738 C C . CYS A 1 230 ? 22.956 -13.357 -25.876 1.00 95.69 230 CYS A C 1
ATOM 1740 O O . CYS A 1 230 ? 22.715 -12.582 -26.802 1.00 95.69 230 CYS A O 1
ATOM 1742 N N . HIS A 1 231 ? 23.798 -13.084 -24.879 1.00 97.44 231 HIS A N 1
ATOM 1743 C CA . HIS A 1 231 ? 24.630 -11.896 -24.716 1.00 97.44 231 HIS A CA 1
ATOM 1744 C C . HIS A 1 231 ? 23.873 -10.567 -24.817 1.00 97.44 231 HIS A C 1
ATOM 1746 O O . HIS A 1 231 ? 24.419 -9.578 -25.286 1.00 97.44 231 HIS A O 1
ATOM 1752 N N . ASP A 1 232 ? 22.614 -10.519 -24.379 1.00 98.00 232 ASP A N 1
ATOM 1753 C CA . ASP A 1 232 ? 21.887 -9.252 -24.259 1.00 98.00 232 ASP A CA 1
ATOM 1754 C C . ASP A 1 232 ? 22.323 -8.488 -23.004 1.00 98.00 232 ASP A C 1
ATOM 1756 O O . ASP A 1 232 ? 22.450 -9.073 -21.922 1.00 98.00 232 ASP A O 1
ATOM 1760 N N . PHE A 1 233 ? 22.486 -7.177 -23.157 1.00 98.50 233 PHE A N 1
ATOM 1761 C CA . PHE A 1 233 ? 22.440 -6.187 -22.087 1.00 98.50 233 PHE A CA 1
ATOM 1762 C C . PHE A 1 233 ? 21.244 -5.276 -22.364 1.00 98.50 233 PHE A C 1
ATOM 1764 O O . PHE A 1 233 ? 21.173 -4.649 -23.421 1.00 98.50 233 PHE A O 1
ATOM 1771 N N . LYS A 1 234 ? 20.287 -5.246 -21.438 1.00 98.31 234 LYS A N 1
ATOM 1772 C CA . LYS A 1 234 ? 19.028 -4.505 -21.565 1.00 98.31 234 LYS A CA 1
ATOM 1773 C C . LYS A 1 234 ? 18.834 -3.589 -20.373 1.00 98.31 234 LYS A C 1
ATOM 1775 O O . LYS A 1 234 ? 19.171 -3.963 -19.247 1.00 98.31 234 LYS A O 1
ATOM 1780 N N . VAL A 1 235 ? 18.257 -2.427 -20.630 1.00 98.38 235 VAL A N 1
ATOM 1781 C CA . VAL A 1 235 ? 17.834 -1.455 -19.627 1.00 98.38 235 VAL A CA 1
ATOM 1782 C C . VAL A 1 235 ? 16.379 -1.114 -19.906 1.00 98.38 235 VAL A C 1
ATOM 1784 O O . VAL A 1 235 ? 16.088 -0.436 -20.885 1.00 98.38 235 VAL A O 1
ATOM 1787 N N . ASP A 1 236 ? 15.486 -1.586 -19.046 1.00 98.00 236 ASP A N 1
ATOM 1788 C CA . ASP A 1 236 ? 14.050 -1.338 -19.108 1.00 98.00 236 ASP A CA 1
ATOM 1789 C C . ASP A 1 236 ? 13.702 -0.202 -18.147 1.00 98.00 236 ASP A C 1
ATOM 1791 O O . ASP A 1 236 ? 13.862 -0.331 -16.931 1.00 98.00 236 ASP A O 1
ATOM 1795 N N . ILE A 1 237 ? 13.236 0.919 -18.688 1.00 98.12 237 ILE A N 1
ATOM 1796 C CA . ILE A 1 237 ? 12.911 2.132 -17.933 1.00 98.12 237 ILE A CA 1
ATOM 1797 C C . ILE A 1 237 ? 11.392 2.261 -17.917 1.00 98.12 237 ILE A C 1
ATOM 1799 O O . ILE A 1 237 ? 10.784 2.596 -18.934 1.00 98.12 237 ILE A O 1
ATOM 1803 N N . ALA A 1 238 ? 10.778 1.931 -16.785 1.00 95.62 238 ALA A N 1
ATOM 1804 C CA . ALA A 1 238 ? 9.332 1.888 -16.614 1.00 95.62 238 ALA A CA 1
ATOM 1805 C C . ALA A 1 238 ? 8.777 3.243 -16.160 1.00 95.62 238 ALA A C 1
ATOM 1807 O O . ALA A 1 238 ? 9.310 3.863 -15.236 1.00 95.62 238 ALA A O 1
ATOM 1808 N N . PHE A 1 239 ? 7.670 3.662 -16.773 1.00 91.12 239 PHE A N 1
ATOM 1809 C CA . PHE A 1 239 ? 7.004 4.934 -16.512 1.00 91.12 239 PHE A CA 1
ATOM 1810 C C . PHE A 1 239 ? 5.602 4.757 -15.914 1.00 91.12 239 PHE A C 1
ATOM 1812 O O . PHE A 1 239 ? 4.896 3.781 -16.174 1.00 91.12 239 PHE A O 1
ATOM 1819 N N . GLU A 1 240 ? 5.167 5.772 -15.171 1.00 81.75 240 GLU A N 1
ATOM 1820 C CA . GLU A 1 240 ? 3.764 6.145 -15.020 1.00 81.75 240 GLU A CA 1
ATOM 1821 C C . GLU A 1 240 ? 3.137 6.312 -16.405 1.00 81.75 240 GLU A C 1
ATOM 1823 O O . GLU A 1 240 ? 3.657 7.051 -17.243 1.00 81.75 240 GLU A O 1
ATOM 1828 N N . LYS A 1 241 ? 1.999 5.651 -16.653 1.00 74.69 241 LYS A N 1
ATOM 1829 C CA . LYS A 1 241 ? 1.354 5.617 -17.976 1.00 74.69 241 LYS A CA 1
ATOM 1830 C C . LYS A 1 241 ? 1.133 7.019 -18.557 1.00 74.69 241 LYS A C 1
ATOM 1832 O O . LYS A 1 241 ? 1.367 7.236 -19.741 1.00 74.69 241 LYS A O 1
ATOM 1837 N N . ALA A 1 242 ? 0.697 7.966 -17.725 1.00 78.25 242 ALA A N 1
ATOM 1838 C CA . ALA A 1 242 ? 0.410 9.342 -18.136 1.00 78.25 242 ALA A CA 1
ATOM 1839 C C . ALA A 1 242 ? 1.665 10.202 -18.387 1.00 78.25 242 ALA A C 1
ATOM 1841 O O . ALA A 1 242 ? 1.550 11.272 -18.979 1.00 78.25 242 ALA A O 1
ATOM 1842 N N . ALA A 1 243 ? 2.841 9.756 -17.942 1.00 84.75 243 ALA A N 1
ATOM 1843 C CA . ALA A 1 243 ? 4.097 10.502 -18.010 1.00 84.75 243 ALA A CA 1
ATOM 1844 C C . ALA A 1 243 ? 5.160 9.795 -18.868 1.00 84.75 243 ALA A C 1
ATOM 1846 O O . ALA A 1 243 ? 6.346 10.086 -18.742 1.00 84.75 243 ALA A O 1
ATOM 1847 N N . TYR A 1 244 ? 4.745 8.855 -19.724 1.00 90.31 244 TYR A N 1
ATOM 1848 C CA . TYR A 1 244 ? 5.650 8.155 -20.628 1.00 90.31 244 TYR A CA 1
ATOM 1849 C C . TYR A 1 244 ? 6.399 9.134 -21.543 1.00 90.31 244 TYR A C 1
ATOM 1851 O O . TYR A 1 244 ? 5.784 9.909 -22.276 1.00 90.31 244 TYR A O 1
ATOM 1859 N N . ASP A 1 245 ? 7.729 9.049 -21.520 1.00 89.94 245 ASP A N 1
ATOM 1860 C CA . ASP A 1 245 ? 8.633 9.816 -22.373 1.00 89.94 245 ASP A CA 1
ATOM 1861 C C . ASP A 1 245 ? 9.562 8.854 -23.121 1.00 89.94 245 ASP A C 1
ATOM 1863 O O . ASP A 1 245 ? 10.472 8.254 -22.545 1.00 89.94 245 ASP A O 1
ATOM 1867 N N . GLU A 1 246 ? 9.342 8.725 -24.430 1.00 93.31 246 GLU A N 1
ATOM 1868 C CA . GLU A 1 246 ? 10.129 7.850 -25.303 1.00 93.31 246 GLU A CA 1
ATOM 1869 C C . GLU A 1 246 ? 11.613 8.232 -25.382 1.00 93.31 246 GLU A C 1
ATOM 1871 O O . GLU A 1 246 ? 12.446 7.385 -25.695 1.00 93.31 246 GLU A O 1
ATOM 1876 N N . THR A 1 247 ? 11.956 9.488 -25.083 1.00 93.75 247 THR A N 1
ATOM 1877 C CA . THR A 1 247 ? 13.331 10.000 -25.141 1.00 93.75 247 THR A CA 1
ATOM 1878 C C . THR A 1 247 ? 14.062 9.895 -23.805 1.00 93.75 247 THR A C 1
ATOM 1880 O O . THR A 1 247 ? 15.279 10.110 -23.748 1.00 93.75 247 THR A O 1
ATOM 1883 N N . VAL A 1 248 ? 13.326 9.586 -22.730 1.00 95.69 248 VAL A N 1
ATOM 1884 C CA . VAL A 1 248 ? 13.815 9.549 -21.347 1.00 95.69 248 VAL A CA 1
ATOM 1885 C C . VAL A 1 248 ? 14.543 10.855 -20.994 1.00 95.69 248 VAL A C 1
ATOM 1887 O O . VAL A 1 248 ? 15.731 10.868 -20.667 1.00 95.69 248 VAL A O 1
ATOM 1890 N N . GLY A 1 249 ? 13.868 11.992 -21.157 1.00 92.19 249 GLY A N 1
ATOM 1891 C CA . GLY A 1 249 ? 14.431 13.324 -20.931 1.00 92.19 249 GLY A CA 1
ATOM 1892 C C . GLY A 1 249 ? 15.578 13.682 -21.882 1.00 92.19 249 GLY A C 1
ATOM 1893 O O . GLY A 1 249 ? 16.467 14.454 -21.520 1.00 92.19 249 GLY A O 1
ATOM 1894 N N . GLY A 1 250 ? 15.620 13.075 -23.072 1.00 95.06 250 GLY A N 1
ATOM 1895 C CA . GLY A 1 250 ? 16.717 13.203 -24.037 1.00 95.06 250 GLY A CA 1
ATOM 1896 C C . GLY A 1 250 ? 18.005 12.448 -23.669 1.00 95.06 250 GLY A C 1
ATOM 1897 O O . GLY A 1 250 ? 19.013 12.591 -24.370 1.00 95.06 250 GLY A O 1
ATOM 1898 N N . ILE A 1 251 ? 18.008 11.648 -22.594 1.00 97.31 251 ILE A N 1
ATOM 1899 C CA . ILE A 1 251 ? 19.176 10.860 -22.161 1.00 97.31 251 ILE A CA 1
ATOM 1900 C C . ILE A 1 251 ? 19.476 9.739 -23.164 1.00 97.31 251 ILE A C 1
ATOM 1902 O O . ILE A 1 251 ? 20.653 9.466 -23.420 1.00 97.31 251 ILE A O 1
ATOM 1906 N N . GLU A 1 252 ? 18.439 9.143 -23.771 1.00 97.12 252 GLU A N 1
ATOM 1907 C CA . GLU A 1 252 ? 18.563 8.018 -24.712 1.00 97.12 252 GLU A CA 1
ATOM 1908 C C . GLU A 1 252 ? 19.595 8.310 -25.808 1.00 97.12 252 GLU A C 1
ATOM 1910 O O . GLU A 1 252 ? 20.508 7.520 -26.032 1.00 97.12 252 GLU A O 1
ATOM 1915 N N . ILE A 1 253 ? 19.523 9.492 -26.426 1.00 94.75 253 ILE A N 1
ATOM 1916 C CA . ILE A 1 253 ? 20.399 9.882 -27.541 1.00 94.75 253 ILE A CA 1
ATOM 1917 C C . ILE A 1 253 ? 21.878 9.773 -27.149 1.00 94.75 253 ILE A C 1
ATOM 1919 O O . ILE A 1 253 ? 22.691 9.219 -27.890 1.00 94.75 253 ILE A O 1
ATOM 1923 N N . LYS A 1 254 ? 22.236 10.292 -25.969 1.00 94.25 254 LYS A N 1
ATOM 1924 C CA . LYS A 1 254 ? 23.623 10.274 -25.485 1.00 94.25 254 LYS A CA 1
ATOM 1925 C C . LYS A 1 254 ? 24.042 8.869 -25.077 1.00 94.25 254 LYS A C 1
ATOM 1927 O O . LYS A 1 254 ? 25.148 8.450 -25.406 1.00 94.25 254 LYS A O 1
ATOM 1932 N N . PHE A 1 255 ? 23.163 8.149 -24.384 1.00 96.38 255 PHE A N 1
ATOM 1933 C CA . PHE A 1 255 ? 23.439 6.789 -23.938 1.00 96.38 255 PHE A CA 1
ATOM 1934 C C . PHE A 1 255 ? 23.732 5.864 -25.124 1.00 96.38 255 PHE A C 1
ATOM 1936 O O . PHE A 1 255 ? 24.767 5.203 -25.141 1.00 96.38 255 PHE A O 1
ATOM 1943 N N . ILE A 1 256 ? 22.888 5.891 -26.158 1.00 96.69 256 ILE A N 1
ATOM 1944 C CA . ILE A 1 256 ? 23.043 5.081 -27.372 1.00 96.69 256 ILE A CA 1
ATOM 1945 C C . ILE A 1 256 ? 24.320 5.446 -28.135 1.00 96.69 256 ILE A C 1
ATOM 1947 O O . ILE A 1 256 ? 25.051 4.554 -28.569 1.00 96.69 256 ILE A O 1
ATOM 1951 N N . ALA A 1 257 ? 24.642 6.739 -28.247 1.00 96.31 257 ALA A N 1
ATOM 1952 C CA . ALA A 1 257 ? 25.881 7.180 -28.884 1.00 96.31 257 ALA A CA 1
ATOM 1953 C C . ALA A 1 257 ? 27.133 6.645 -28.162 1.00 96.31 257 ALA A C 1
ATOM 1955 O O . ALA A 1 257 ? 28.060 6.168 -28.818 1.00 96.31 257 ALA A O 1
ATOM 1956 N N . PHE A 1 258 ? 27.156 6.677 -26.825 1.00 96.56 258 PHE A N 1
ATOM 1957 C CA . PHE A 1 258 ? 28.270 6.129 -26.046 1.00 96.56 258 PHE A CA 1
ATOM 1958 C C . PHE A 1 258 ? 28.327 4.603 -26.095 1.00 96.56 258 PHE A C 1
ATOM 1960 O O . PHE A 1 258 ? 29.413 4.045 -26.231 1.00 96.56 258 PHE A O 1
ATOM 1967 N N . LEU A 1 259 ? 27.176 3.929 -26.055 1.00 96.31 259 LEU A N 1
ATOM 1968 C CA . LEU A 1 259 ? 27.091 2.474 -26.148 1.00 96.31 259 LEU A CA 1
ATOM 1969 C C . LEU A 1 259 ? 27.653 1.968 -27.489 1.00 96.31 259 LEU A C 1
ATOM 1971 O O . LEU A 1 259 ? 28.378 0.978 -27.520 1.00 96.31 259 LEU A O 1
ATOM 1975 N N . ASN A 1 260 ? 27.396 2.694 -28.583 1.00 96.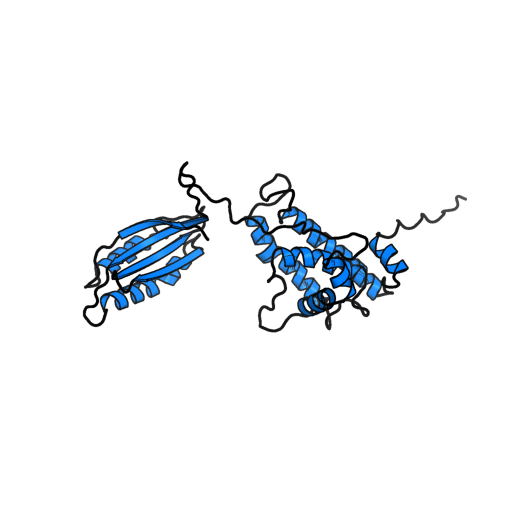31 260 ASN A N 1
ATOM 1976 C CA . ASN A 1 260 ? 27.921 2.393 -29.920 1.00 96.31 260 ASN A CA 1
ATOM 1977 C C . ASN A 1 260 ? 29.440 2.589 -30.052 1.00 96.31 260 ASN A C 1
ATOM 1979 O O . ASN A 1 260 ? 30.064 2.010 -30.938 1.00 96.31 260 ASN A O 1
ATOM 1983 N N . ALA A 1 261 ? 30.048 3.404 -29.188 1.00 97.75 261 ALA A N 1
ATOM 1984 C CA . ALA A 1 261 ? 31.493 3.618 -29.183 1.00 97.75 261 ALA A CA 1
ATOM 1985 C C . ALA A 1 261 ? 32.266 2.504 -28.449 1.00 97.75 261 ALA A C 1
ATOM 1987 O O . ALA A 1 261 ? 33.488 2.414 -28.588 1.00 97.75 261 ALA A O 1
ATOM 1988 N N . ILE A 1 262 ? 31.580 1.655 -27.676 1.00 98.06 262 ILE A N 1
ATOM 1989 C CA . ILE A 1 262 ? 32.197 0.553 -26.933 1.00 98.06 262 ILE A CA 1
ATOM 1990 C C . ILE A 1 262 ? 32.541 -0.583 -27.900 1.00 98.06 262 ILE A C 1
ATOM 1992 O O . ILE A 1 262 ? 31.675 -1.191 -28.534 1.00 98.06 262 ILE A O 1
ATOM 1996 N N . LYS A 1 263 ? 33.830 -0.927 -27.982 1.00 97.88 263 LYS A N 1
ATOM 1997 C CA . LYS A 1 263 ? 34.290 -2.067 -28.782 1.00 97.88 263 LYS A CA 1
ATOM 1998 C C . LYS A 1 263 ? 33.668 -3.364 -28.252 1.00 97.88 263 LYS A C 1
ATOM 2000 O O . LYS A 1 263 ? 33.765 -3.664 -27.066 1.00 97.88 263 LYS A O 1
ATOM 2005 N N . GLY A 1 264 ? 33.087 -4.161 -29.148 1.00 97.31 264 GLY A N 1
ATOM 2006 C CA . GLY A 1 264 ? 32.447 -5.437 -28.809 1.00 97.31 264 GLY A CA 1
ATOM 2007 C C . GLY A 1 264 ? 30.953 -5.325 -28.496 1.00 97.31 264 GLY A C 1
ATOM 2008 O O . GLY A 1 264 ? 30.313 -6.356 -28.308 1.00 97.31 264 GLY A O 1
ATOM 2009 N N . ILE A 1 265 ? 30.391 -4.110 -28.490 1.00 98.31 265 ILE A N 1
ATOM 2010 C CA . ILE A 1 265 ? 28.943 -3.915 -28.533 1.00 98.31 265 ILE A CA 1
ATOM 2011 C C . ILE A 1 265 ? 28.439 -3.991 -29.975 1.00 98.31 265 ILE A C 1
ATOM 2013 O O . ILE A 1 265 ? 29.046 -3.437 -30.891 1.00 98.31 265 ILE A O 1
ATOM 2017 N N . THR A 1 266 ? 27.310 -4.669 -30.178 1.00 97.62 266 THR A N 1
ATOM 2018 C CA . THR A 1 266 ? 26.598 -4.732 -31.465 1.00 97.62 266 THR A CA 1
ATOM 2019 C C . THR A 1 266 ? 25.079 -4.702 -31.259 1.00 97.62 266 THR A C 1
ATOM 2021 O O . THR A 1 266 ? 24.612 -4.746 -30.123 1.00 97.62 266 THR A O 1
ATOM 2024 N N . GLN A 1 267 ? 24.303 -4.626 -32.350 1.00 97.25 267 GLN A N 1
ATOM 2025 C CA . GLN A 1 267 ? 22.829 -4.718 -32.347 1.00 97.25 267 GLN A CA 1
ATOM 2026 C C . GLN A 1 267 ? 22.159 -3.793 -31.319 1.00 97.25 267 GLN A C 1
ATOM 2028 O O . GLN A 1 267 ? 21.398 -4.241 -30.463 1.00 97.25 267 GLN A O 1
ATOM 2033 N N . ILE A 1 268 ? 22.502 -2.505 -31.371 1.00 97.81 268 ILE A N 1
ATOM 2034 C CA . ILE A 1 268 ? 21.891 -1.512 -30.491 1.00 97.81 268 ILE A CA 1
ATOM 2035 C C . ILE A 1 268 ? 20.500 -1.176 -31.019 1.00 97.81 268 ILE A C 1
ATOM 2037 O O . ILE A 1 268 ? 20.358 -0.743 -32.162 1.00 97.81 268 ILE A O 1
ATOM 2041 N N . GLU A 1 269 ? 19.493 -1.358 -30.176 1.00 96.81 269 GLU A N 1
ATOM 2042 C CA . GLU A 1 269 ? 18.092 -1.111 -30.498 1.00 96.81 269 GLU A CA 1
ATOM 2043 C C . GLU A 1 269 ? 17.403 -0.432 -29.313 1.00 96.81 269 GLU A C 1
ATOM 2045 O O . GLU A 1 269 ? 17.798 -0.595 -28.153 1.00 96.81 269 GLU A O 1
ATOM 2050 N N . THR A 1 270 ? 16.349 0.321 -29.609 1.00 97.44 270 THR A N 1
ATOM 2051 C CA . THR A 1 270 ? 15.458 0.890 -28.601 1.00 97.44 270 THR A CA 1
ATOM 2052 C C . THR A 1 270 ? 14.018 0.581 -28.971 1.00 97.44 270 THR A C 1
ATOM 2054 O O . THR A 1 270 ? 13.645 0.614 -30.145 1.00 97.44 270 THR A O 1
ATOM 2057 N N . GLN A 1 271 ? 13.203 0.231 -27.980 1.00 96.69 271 GLN A N 1
ATOM 2058 C CA . GLN A 1 271 ? 11.820 -0.158 -28.229 1.00 96.69 271 GLN A CA 1
ATOM 2059 C C . GLN A 1 271 ? 10.895 0.198 -27.073 1.00 96.69 271 GLN A C 1
ATOM 2061 O O . GLN A 1 271 ? 11.294 0.247 -25.910 1.00 96.69 271 GLN A O 1
ATOM 2066 N N . THR A 1 272 ? 9.637 0.464 -27.408 1.00 95.12 272 THR A N 1
ATOM 2067 C CA . THR A 1 272 ? 8.570 0.650 -26.424 1.00 95.12 272 THR A CA 1
ATOM 2068 C C . THR A 1 272 ? 7.949 -0.698 -26.125 1.00 95.12 272 THR A C 1
ATOM 2070 O O . THR A 1 272 ? 7.606 -1.451 -27.034 1.00 95.12 272 THR A O 1
ATOM 2073 N N . MET A 1 273 ? 7.798 -0.997 -24.845 1.00 92.56 273 MET A N 1
ATOM 2074 C CA . MET A 1 273 ? 7.243 -2.254 -24.382 1.00 92.56 273 MET A CA 1
ATOM 2075 C C . MET A 1 273 ? 6.262 -2.028 -23.250 1.00 92.56 273 MET A C 1
ATOM 2077 O O . MET A 1 273 ? 6.253 -0.988 -22.595 1.00 92.56 273 MET A O 1
ATOM 2081 N N . THR A 1 274 ? 5.405 -3.016 -23.046 1.00 91.31 274 THR A N 1
ATOM 2082 C CA . THR A 1 274 ? 4.399 -3.000 -21.997 1.00 91.31 274 THR A CA 1
ATOM 2083 C C . THR A 1 274 ? 4.622 -4.178 -21.069 1.00 91.31 274 THR A C 1
ATOM 2085 O O . THR A 1 274 ? 4.832 -5.297 -21.543 1.00 91.31 274 THR A O 1
ATOM 2088 N N . PHE A 1 275 ? 4.536 -3.944 -19.765 1.00 87.38 275 PHE A N 1
ATOM 2089 C CA . PHE A 1 275 ? 4.561 -5.006 -18.767 1.00 87.38 275 PHE A CA 1
ATOM 2090 C C . PHE A 1 275 ? 3.184 -5.181 -18.138 1.00 87.38 275 PHE A C 1
ATOM 2092 O O . PHE A 1 275 ? 2.362 -4.264 -18.110 1.00 87.38 275 PHE A O 1
ATOM 2099 N N . MET A 1 276 ? 2.949 -6.397 -17.665 1.00 86.38 276 MET A N 1
ATOM 2100 C CA . MET A 1 276 ? 1.804 -6.759 -16.853 1.00 86.38 276 MET A CA 1
AT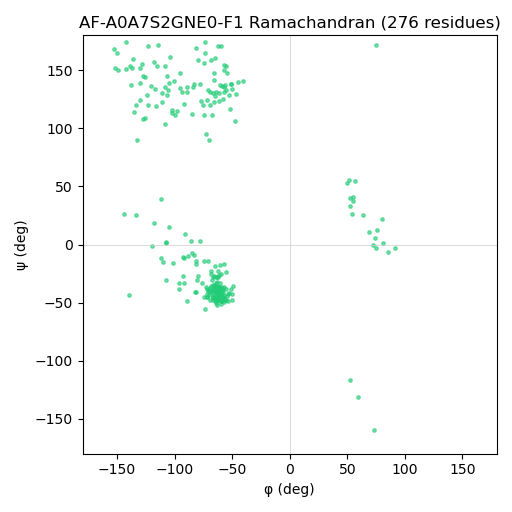OM 2101 C C . MET A 1 276 ? 2.353 -7.502 -15.643 1.00 86.38 276 MET A C 1
ATOM 2103 O O . MET A 1 276 ? 3.075 -8.489 -15.808 1.00 86.38 276 MET A O 1
ATOM 2107 N N . SER A 1 277 ? 2.029 -7.032 -14.446 1.00 77.44 277 SER A N 1
ATOM 2108 C CA . SER A 1 277 ? 2.289 -7.787 -13.225 1.00 77.44 277 SER A CA 1
ATOM 2109 C C . SER A 1 277 ? 1.417 -9.047 -13.242 1.00 77.44 277 SER A C 1
ATOM 2111 O O . SER A 1 277 ? 0.195 -8.949 -13.379 1.00 77.44 277 SER A O 1
ATOM 2113 N N . VAL A 1 278 ? 2.038 -10.227 -13.153 1.00 68.75 278 VAL A N 1
ATOM 2114 C CA . VAL A 1 278 ? 1.375 -11.547 -13.165 1.00 68.75 278 VAL A CA 1
ATOM 2115 C C . VAL A 1 278 ? 1.618 -12.310 -11.876 1.00 68.75 278 VAL A C 1
ATOM 2117 O O . VAL A 1 278 ? 2.704 -12.126 -11.281 1.00 68.75 278 VAL A O 1
#

Mean predicted aligned error: 12.77 Å

Sequence (278 aa):
MSTNDPQPLPHPLPGNYIGKIASTEGEGLDFAISQMLMSEAEDIYALAQKFCPTVFVKLGSASKGTHTDYDAFFASTLPLHLEKLEKMCSKGSFTSTGSTPGELYLFAKLHQMVLVKPDLLAAAEGQPGALATWYSKVLSDKRTKTVLSGKSSMGALEQYFVTAPLEETAEIGATGVKFDTIAREWRCKWSEDDDKKSLKEAQSLLESVLPSIKAVAGVKDVKRVVCGGCHDFKVDIAFEKAAYDETVGGIEIKFIAFLNAIKGITQIETQTMTFMSV

Radius of gyration: 27.86 Å; Cα contacts (8 Å, |Δi|>4): 378; chains: 1; bounding box: 82×48×69 Å

Secondary structure (DSSP, 8-state):
----PPPPPPPP-HHHHHHHHHT-S--THHHHHHHHHHHHHHHHHHHHHHHS-BSS--TTSTTS--HHHHHHIIIIIHHHHHHHHHHH-BTTBSSSSS--HHHHHHHHHHHHHHHH-TTTT--SSSS--HHHHHHHHHHHSHHHHHHHTT-STT------B-PPPSS-PEESTTSS-EESEEEEEEEEE---HHHHHHHHHHHHHHHHHHHHHHTSTTEEEEEEEE-TTT-EEEEEEEE-GGG--TTTTTHHHHHHHHHHHSTT-EEEEEEEEEE---

Nearest PDB structures (foldseek):
  1n5v-assembly1_B  TM=7.686E-01  e=3.045E-03  Streptomyces coelicolor A3(2)
  7bfd-assembly1_K  TM=5.900E-01  e=1.268E-03  Thermus thermophilus HB8
  4dpo-assembly1_B  TM=6.788E-01  e=3.847E-03  Methanosarcina mazei Go1
  3kng-assembly1_B  TM=5.972E-01  e=2.556E-03  Streptomyces nogalater
  2qlw-assembly1_A  TM=6.088E-01  e=2.219E-02  unclassified

Solvent-accessible surface area (backbone atoms only — not comparable to full-atom values): 15526 Å² total; per-residue (Å²): 138,82,83,84,71,80,75,80,75,76,79,69,56,69,55,53,52,52,12,56,76,68,73,31,38,62,59,74,68,34,28,53,48,22,54,50,33,41,50,53,28,49,54,54,46,54,50,41,55,34,34,42,24,35,85,87,45,56,58,65,39,102,74,26,32,42,69,70,43,32,51,45,34,68,73,49,54,51,49,60,53,50,55,52,48,35,75,58,24,50,98,42,24,75,40,94,80,58,60,25,42,11,51,54,45,28,46,56,47,51,48,50,50,33,75,44,37,80,66,72,60,57,44,94,80,86,56,67,44,37,42,38,46,25,50,52,51,54,62,64,32,71,67,47,42,37,42,74,70,22,72,38,99,83,35,68,75,77,80,54,55,41,62,73,74,73,70,83,59,47,53,61,78,91,68,83,48,60,26,70,34,40,25,43,34,42,37,30,32,42,32,71,58,83,83,31,41,29,46,54,52,51,49,54,54,48,62,73,43,45,68,61,53,64,64,34,76,41,49,75,50,76,48,76,50,73,39,89,90,76,30,37,44,35,40,38,40,30,22,40,74,94,42,65,54,95,44,55,87,60,46,50,65,57,52,54,56,55,49,69,69,38,71,55,46,44,76,74,49,73,47,81,46,69,42,57,93,127

pLDDT: mean 89.8, std 12.44, range [40.25, 98.62]

Foldseek 3Di:
DDDPDPDPDPDPDPLCVVCVVVVQCDDDPQVVLLVVLLVLLVVLLVLCQAEFAWPVGADPPPRHHHPVSNCCCLVPVVVVSVVVVLVCQDPLANHPVLDGSSNVSNLVSVVLVCQQPVCSQPDPPPDGGSPRSNSVVCCPDPVVCCVCCLVDPNGHDDRTTHHHDQPDFDDPPPPPDTFRWKKKKKKWAADPPPVRVLVVQLVVLCVVCVVVLVVQPFFDDWDWDADPPRRMTMIITIGDPVRDDNCSVVVVVVSQVSSVVRPRIGDIDMDMDGHHDD

Organism: NCBI:txid156173